Protein AF-A0A956DNM3-F1 (afdb_monomer)

Solvent-accessible surface area (backbone atoms only — not comparable to full-atom values): 16049 Å² total; per-residue (Å²): 109,68,70,59,53,41,51,73,72,64,52,52,71,68,58,48,54,59,50,52,74,68,60,71,80,64,44,66,64,37,72,59,55,52,51,54,47,54,57,48,31,72,77,39,76,85,53,71,91,85,76,86,76,60,64,38,66,67,56,48,37,60,78,59,41,54,53,67,69,59,52,28,61,77,68,70,29,76,94,44,44,66,60,53,50,50,52,45,46,51,50,31,51,46,54,70,71,68,54,53,80,92,72,61,43,74,67,52,49,51,51,39,46,49,36,45,28,57,55,65,64,46,69,68,63,60,59,53,54,48,47,44,72,75,34,88,80,65,68,82,65,90,83,57,77,72,72,77,73,71,74,64,34,57,59,69,46,56,69,47,34,52,43,49,53,52,36,56,53,50,32,40,52,51,24,54,52,68,68,35,28,64,61,33,29,72,64,40,54,61,57,96,91,51,81,67,63,43,35,67,51,49,51,59,56,45,44,64,54,59,73,80,36,93,50,53,53,78,51,78,72,58,69,35,69,91,40,44,51,76,47,78,56,98,62,29,37,44,36,37,38,50,43,38,36,90,84,68,74,52,64,32,33,37,34,32,40,31,52,42,68,57,15,31,75,68,57,46,81,57,37,32,73,76,46,67,46,112

Foldseek 3Di:
DQLVVCVVVVHDPVVSVVVVVVDDADQPCVVVVLVVVVVVCVVPVVPDNPPDDGHCLLVCCVLLLDALVCVCVVVVVPVCSLVSLVVLVVVLCCLVPVQDPVRDDLLSVLSNLSSVLNNVLDPCVVNVVVVCVVDVPDDDDPPPPPPPPPVPFPCVPVSSQVSLVLSLQLSLLVCLQVLVLQVNQVSADDDPPGDGSHSVNSCVQCVVVVVVAVTFDNDSVLSDPVQWDWDDDPQKIWIKGFTAGPVGPSPWIWIWIWRRVVCRVVSHTHTHTDDTHD

Mean predicted aligned error: 10.32 Å

Sequence (278 aa):
EAIAEMKADGMEYEERMAALEKLTYPRPNAALIEGMFDELCAQQPWLGRDFVRPKGVARELYERSLDLRSFVIDYKLEQSEGTVLRYFTDVYKALQQSVPSWAVTDEVEDMIDFFSATVRGIDASLIEEWERLRDPDYQPRPDEPEPEAVSRGITADHRAFTVMLRNAAFRLVRALARGQFEEAATLVATPPDQEAWTAERFEQSLAPFFEDHRAIRIDPHARSTEFCVIEQEDGRYRLRQRLLDPDEHDDWYLEIWIDGAQADEDGSPTLVLHHLGD

Nearest PDB structures (foldseek):
  3dxo-assembly1_A  TM=3.521E-01  e=9.396E-02  Agrobacterium fabrum str. C58
  3bga-assembly1_B  TM=5.625E-01  e=8.105E+00  Bacteroides thetaiotaomicron VPI-5482

Secondary structure (DSSP, 8-state):
-HHHHHHHTT--HHHHHHHHHH-----TTHHHHHHHHHHHHHH-TTS-TT------HHHHHHHHT--HHHHHHHHT-GGGHHHHHHHHHHHHHHHHHHS-GGG--HHHHHHHHHHHHHHHTS-THHHHHHHHHH-TT----TTS---------GGGSHHHHHHHHHHHHHHHHHHHHTT-HHHHHHTS---TTS----HHHHHHHHHHHHHH-S----SGGGGSGGGEEEEEETTEEEEEEEPP-TTS----EEEEEEEHHHHHHHTSPPPEEEEEE-

Structure (mmCIF, N/CA/C/O backbone):
data_AF-A0A956DNM3-F1
#
_entry.id   AF-A0A956DNM3-F1
#
loop_
_atom_site.group_PDB
_atom_site.id
_atom_site.type_symbol
_atom_site.label_atom_id
_atom_site.label_alt_id
_atom_site.label_comp_id
_atom_site.label_asym_id
_atom_site.label_entity_id
_atom_site.label_seq_id
_atom_site.pdbx_PDB_ins_code
_atom_site.Cartn_x
_atom_site.Cartn_y
_atom_site.Cartn_z
_atom_site.occupancy
_atom_site.B_iso_or_equiv
_atom_site.auth_seq_id
_atom_site.auth_comp_id
_atom_site.auth_asym_id
_atom_site.auth_atom_id
_atom_site.pdbx_PDB_model_num
ATOM 1 N N . GLU A 1 1 ? 15.112 -14.727 3.900 1.00 69.62 1 GLU A N 1
ATOM 2 C CA . GLU A 1 1 ? 14.210 -15.900 3.879 1.00 69.62 1 GLU A CA 1
ATOM 3 C C . GLU A 1 1 ? 14.883 -17.138 3.293 1.00 69.62 1 GLU A C 1
ATOM 5 O O . GLU A 1 1 ? 15.092 -18.072 4.054 1.00 69.62 1 GLU A O 1
ATOM 10 N N . ALA A 1 2 ? 15.368 -17.111 2.044 1.00 76.69 2 ALA A N 1
ATOM 11 C CA . ALA A 1 2 ? 16.002 -18.264 1.376 1.00 76.69 2 ALA A CA 1
ATOM 12 C C . ALA A 1 2 ? 17.056 -19.030 2.212 1.00 76.69 2 ALA A C 1
ATOM 14 O O . ALA A 1 2 ? 17.039 -20.250 2.259 1.00 76.69 2 ALA A O 1
ATOM 15 N N . ILE A 1 3 ? 17.946 -18.348 2.947 1.00 78.00 3 ILE A N 1
ATOM 16 C CA . ILE A 1 3 ? 18.945 -19.026 3.804 1.00 78.00 3 ILE A CA 1
ATOM 17 C C . ILE A 1 3 ? 18.297 -19.832 4.939 1.00 78.00 3 ILE A C 1
ATOM 19 O O . ILE A 1 3 ? 18.833 -20.866 5.333 1.00 78.00 3 ILE A O 1
ATOM 23 N N . ALA A 1 4 ? 17.203 -19.333 5.516 1.00 80.00 4 ALA A N 1
ATOM 24 C CA . ALA A 1 4 ? 16.512 -19.990 6.621 1.00 80.00 4 ALA A CA 1
ATOM 25 C C . ALA A 1 4 ? 15.751 -21.227 6.130 1.00 80.00 4 ALA A C 1
ATOM 27 O O . ALA A 1 4 ? 15.840 -22.272 6.766 1.00 80.00 4 ALA A O 1
ATOM 28 N N . GLU A 1 5 ? 15.106 -21.124 4.969 1.00 81.50 5 GLU A N 1
ATOM 29 C CA . GLU A 1 5 ? 14.447 -22.239 4.282 1.00 81.50 5 GLU A CA 1
ATOM 30 C C . GLU A 1 5 ? 15.464 -23.314 3.883 1.00 81.50 5 GLU A C 1
ATOM 32 O O . GLU A 1 5 ? 15.356 -24.456 4.312 1.00 81.50 5 GLU A O 1
ATOM 37 N N . MET A 1 6 ? 16.570 -22.927 3.236 1.00 85.81 6 MET A N 1
ATOM 38 C CA . MET A 1 6 ? 17.618 -23.880 2.864 1.00 85.81 6 MET A CA 1
ATOM 39 C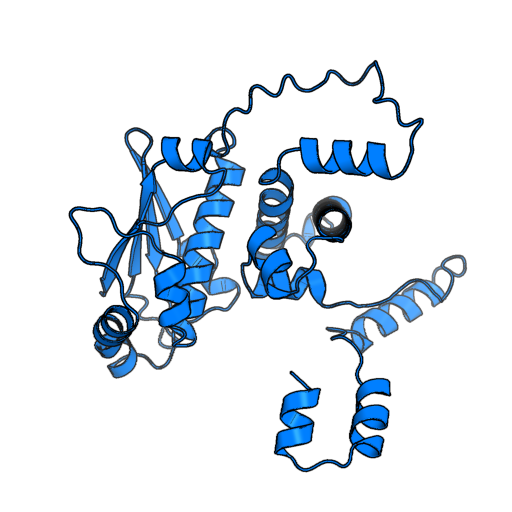 C . MET A 1 6 ? 18.277 -24.563 4.076 1.00 85.81 6 MET A C 1
ATOM 41 O O . MET A 1 6 ? 18.771 -25.684 3.974 1.00 85.81 6 MET A O 1
ATOM 45 N N . LYS A 1 7 ? 18.323 -23.893 5.236 1.00 81.06 7 LYS A N 1
ATOM 46 C CA . LYS A 1 7 ? 18.766 -24.511 6.497 1.00 81.06 7 LYS A CA 1
ATOM 47 C C . LYS A 1 7 ? 17.731 -25.494 7.045 1.00 81.06 7 LYS A C 1
ATOM 49 O O . LYS A 1 7 ? 18.134 -26.521 7.581 1.00 81.06 7 LYS A O 1
ATOM 54 N N . ALA A 1 8 ? 16.441 -25.177 6.942 1.00 86.31 8 ALA A N 1
ATOM 55 C CA . ALA A 1 8 ? 15.358 -26.072 7.342 1.00 86.31 8 ALA A CA 1
ATOM 56 C C . ALA A 1 8 ? 15.320 -27.336 6.466 1.00 86.31 8 ALA A C 1
ATOM 58 O O . ALA A 1 8 ? 15.107 -28.428 6.986 1.00 86.31 8 ALA A O 1
ATOM 59 N N . ASP A 1 9 ? 15.659 -27.195 5.183 1.00 85.94 9 ASP A N 1
ATOM 60 C CA . ASP A 1 9 ? 15.801 -28.294 4.221 1.00 85.94 9 ASP A CA 1
ATOM 61 C C . ASP A 1 9 ? 17.079 -29.131 4.420 1.00 85.94 9 ASP A C 1
ATOM 63 O O . ASP A 1 9 ? 17.313 -30.104 3.703 1.00 85.94 9 ASP A O 1
ATOM 67 N N . GLY A 1 10 ? 17.929 -28.767 5.387 1.00 86.69 10 GLY A N 1
ATOM 68 C CA . GLY A 1 10 ? 19.157 -29.494 5.700 1.00 86.69 10 GLY A CA 1
ATOM 69 C C . GLY A 1 10 ? 20.273 -29.338 4.664 1.00 86.69 10 GLY A C 1
ATOM 70 O O . GLY A 1 10 ? 21.184 -30.162 4.653 1.00 86.69 10 GLY A O 1
ATOM 71 N N . MET A 1 11 ? 20.238 -28.305 3.809 1.00 88.62 11 MET A N 1
ATOM 72 C CA . MET A 1 11 ? 21.297 -28.083 2.819 1.00 88.62 11 MET A CA 1
ATOM 73 C C . MET A 1 11 ? 22.634 -27.747 3.482 1.00 88.62 11 MET A C 1
ATOM 75 O O . MET A 1 11 ? 22.736 -26.890 4.378 1.00 88.62 11 MET A O 1
ATOM 79 N N . GLU A 1 12 ? 23.692 -28.356 2.956 1.00 90.75 12 GLU A N 1
ATOM 80 C CA . GLU A 1 12 ? 25.057 -28.078 3.378 1.00 90.75 12 GLU A CA 1
ATOM 81 C C . GLU A 1 12 ? 25.453 -26.627 3.077 1.00 90.75 12 GLU A C 1
ATOM 83 O O . GLU A 1 12 ? 24.900 -25.960 2.201 1.00 90.75 12 GLU A O 1
ATOM 88 N N . TYR A 1 13 ? 26.408 -26.087 3.840 1.00 84.81 13 TYR A N 1
ATOM 89 C CA . TYR A 1 13 ? 26.792 -24.674 3.724 1.00 84.81 13 TYR A CA 1
ATOM 90 C C . TYR A 1 13 ? 27.225 -24.283 2.302 1.00 84.81 13 TYR A C 1
ATOM 92 O O . TYR A 1 13 ? 26.794 -23.248 1.798 1.00 84.81 13 TYR A O 1
ATOM 100 N N . GLU A 1 14 ? 28.043 -25.111 1.651 1.00 85.75 14 GLU A N 1
ATOM 101 C CA . GLU A 1 14 ? 28.532 -24.842 0.293 1.00 85.75 14 GLU A CA 1
ATOM 102 C C . GLU A 1 14 ? 27.400 -24.864 -0.741 1.00 85.75 14 GLU A C 1
ATOM 104 O O . GLU A 1 14 ? 27.335 -23.990 -1.606 1.00 85.75 14 GLU A O 1
ATOM 109 N N . GLU A 1 15 ? 26.456 -25.798 -0.608 1.00 86.81 15 GLU A N 1
ATOM 110 C CA . GLU A 1 15 ? 25.277 -25.885 -1.474 1.00 86.81 15 GLU A CA 1
ATOM 111 C C . GLU A 1 15 ? 24.368 -24.664 -1.304 1.00 86.81 15 GLU A C 1
ATOM 113 O O . GLU A 1 15 ? 23.897 -24.105 -2.295 1.00 86.81 15 GLU A O 1
ATOM 118 N N . ARG A 1 16 ? 24.199 -24.177 -0.066 1.00 89.00 16 ARG A N 1
ATOM 119 C CA . ARG A 1 16 ? 23.473 -22.930 0.216 1.00 89.00 16 ARG A CA 1
ATOM 120 C C . ARG A 1 16 ? 24.127 -21.729 -0.449 1.00 89.00 16 ARG A C 1
ATOM 122 O O . ARG A 1 16 ? 23.430 -20.935 -1.070 1.00 89.00 16 ARG A O 1
ATOM 129 N N . MET A 1 17 ? 25.450 -21.596 -0.358 1.00 85.44 17 MET A N 1
ATOM 130 C CA . MET A 1 17 ? 26.163 -20.492 -1.008 1.00 85.44 17 MET A CA 1
ATOM 131 C C . MET A 1 17 ? 26.036 -20.556 -2.536 1.00 85.44 17 MET A C 1
ATOM 133 O O . MET A 1 17 ? 25.728 -19.544 -3.161 1.00 85.44 17 MET A O 1
ATOM 137 N N . ALA A 1 18 ? 26.165 -21.745 -3.130 1.00 86.00 18 ALA A N 1
ATOM 138 C CA . ALA A 1 18 ? 25.987 -21.939 -4.569 1.00 86.00 18 ALA A CA 1
ATOM 139 C C . ALA A 1 18 ? 24.539 -21.690 -5.038 1.00 86.00 18 ALA A C 1
ATOM 141 O O . ALA A 1 18 ? 24.312 -21.213 -6.151 1.00 86.00 18 ALA A O 1
ATOM 142 N N . ALA A 1 19 ? 23.541 -22.012 -4.210 1.00 84.12 19 ALA A N 1
ATOM 143 C CA . ALA A 1 19 ? 22.140 -21.716 -4.490 1.00 84.12 19 ALA A CA 1
ATOM 144 C C . ALA A 1 19 ? 21.841 -20.213 -4.374 1.00 84.12 19 ALA A C 1
ATOM 146 O O . ALA A 1 19 ? 21.123 -19.668 -5.211 1.00 84.12 19 ALA A O 1
ATOM 147 N N . LEU A 1 20 ? 22.435 -19.528 -3.393 1.00 82.81 20 LEU A N 1
ATOM 148 C CA . LEU A 1 20 ? 22.320 -18.076 -3.235 1.00 82.81 20 LEU A CA 1
ATOM 149 C C . LEU A 1 20 ? 22.923 -17.309 -4.410 1.00 82.81 20 LEU A C 1
ATOM 151 O O . LEU A 1 20 ? 22.336 -16.323 -4.836 1.00 82.81 20 LEU A O 1
ATOM 155 N N . GLU A 1 21 ? 24.044 -17.763 -4.973 1.00 82.19 21 GLU A N 1
ATOM 156 C CA . GLU A 1 21 ? 24.625 -17.137 -6.171 1.00 82.19 21 GLU A CA 1
ATOM 157 C C . GLU A 1 21 ? 23.692 -17.200 -7.388 1.00 82.19 21 GLU A C 1
ATOM 159 O O . GLU A 1 21 ? 23.728 -16.326 -8.254 1.00 82.19 21 GLU A O 1
ATOM 164 N N . LYS A 1 22 ? 22.835 -18.224 -7.456 1.00 83.31 22 LYS A N 1
ATOM 165 C CA . LYS A 1 22 ? 21.830 -18.381 -8.517 1.00 83.31 22 LYS A CA 1
ATOM 166 C C . LYS A 1 22 ? 20.531 -17.640 -8.213 1.00 83.31 22 LYS A C 1
ATOM 168 O O . LYS A 1 22 ? 19.713 -17.467 -9.119 1.00 83.31 22 LYS A O 1
ATOM 173 N N . LEU A 1 23 ? 20.322 -17.230 -6.964 1.00 83.75 23 LEU A N 1
ATOM 174 C CA . LEU A 1 23 ? 19.126 -16.515 -6.556 1.00 83.75 23 LEU A CA 1
ATOM 175 C C . LEU A 1 23 ? 19.164 -15.111 -7.161 1.00 83.75 23 LEU A C 1
ATOM 177 O O . LEU A 1 23 ? 19.998 -14.276 -6.822 1.00 83.75 23 LEU A O 1
ATOM 181 N N . THR A 1 24 ? 18.242 -14.855 -8.080 1.00 83.00 24 THR A N 1
ATOM 182 C CA . THR A 1 24 ? 18.050 -13.538 -8.684 1.00 83.00 24 THR A CA 1
ATOM 183 C C . THR A 1 24 ? 16.754 -12.914 -8.180 1.00 83.00 24 THR A C 1
ATOM 185 O O . THR A 1 24 ? 15.893 -13.594 -7.622 1.00 83.00 24 THR A O 1
ATOM 188 N N . TYR A 1 25 ? 16.615 -11.605 -8.359 1.00 85.19 25 TYR A N 1
ATOM 189 C CA . TYR A 1 25 ? 15.404 -10.887 -7.978 1.00 85.19 25 TYR A CA 1
ATOM 190 C C . TYR A 1 25 ? 14.234 -11.233 -8.922 1.00 85.19 25 TYR A C 1
ATOM 192 O O . TYR A 1 25 ? 14.461 -11.633 -10.069 1.00 85.19 25 TYR A O 1
ATOM 200 N N . PRO A 1 26 ? 12.971 -11.049 -8.491 1.00 86.50 26 PRO A N 1
ATOM 201 C CA . PRO A 1 26 ? 11.815 -11.251 -9.358 1.00 86.50 26 PRO A CA 1
ATOM 202 C C . PRO A 1 26 ? 11.853 -10.341 -10.594 1.00 86.50 26 PRO A C 1
ATOM 204 O O . PRO A 1 26 ? 11.941 -9.112 -10.486 1.00 86.50 26 PRO A O 1
ATOM 207 N N . ARG A 1 27 ? 11.737 -10.952 -11.779 1.00 90.25 27 ARG A N 1
ATOM 208 C CA . ARG A 1 27 ? 11.677 -10.271 -13.084 1.00 90.25 27 ARG A CA 1
ATOM 209 C C . ARG A 1 27 ? 10.309 -10.516 -13.736 1.00 90.25 27 ARG A C 1
ATOM 211 O O . ARG A 1 27 ? 10.200 -11.350 -14.638 1.00 90.25 27 ARG A O 1
ATOM 218 N N . PRO A 1 28 ? 9.238 -9.869 -13.240 1.00 89.31 28 PRO A N 1
ATOM 219 C CA . PRO A 1 28 ? 7.892 -10.092 -13.756 1.00 89.31 28 PRO A CA 1
ATOM 220 C C . PRO A 1 28 ? 7.828 -9.771 -15.251 1.00 89.31 28 PRO A C 1
ATOM 222 O O . PRO A 1 28 ? 8.392 -8.774 -15.697 1.00 89.31 28 PRO A O 1
ATOM 225 N N . ASN A 1 29 ? 7.143 -10.628 -16.012 1.00 90.69 29 ASN A N 1
ATOM 226 C CA . ASN A 1 29 ? 6.970 -10.509 -17.463 1.00 90.69 29 ASN A CA 1
ATOM 227 C C . ASN A 1 29 ? 8.283 -10.400 -18.266 1.00 90.69 29 ASN A C 1
ATOM 229 O O . ASN A 1 29 ? 8.255 -9.895 -19.384 1.00 90.69 29 ASN A O 1
ATOM 233 N N . ALA A 1 30 ? 9.418 -10.889 -17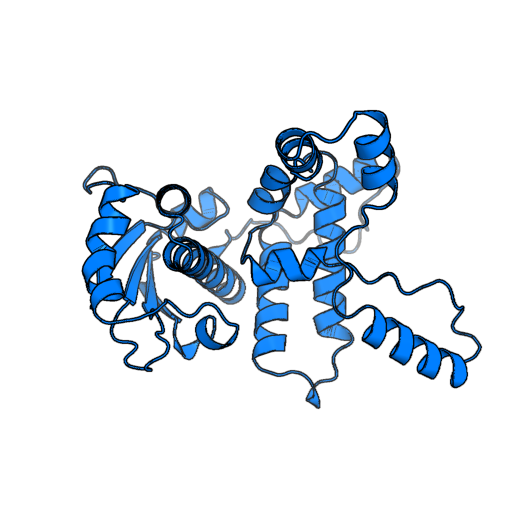.743 1.00 91.50 30 ALA A N 1
ATOM 234 C CA . ALA A 1 30 ? 10.723 -10.739 -18.397 1.00 91.50 30 ALA A CA 1
ATOM 235 C C . ALA A 1 30 ? 10.732 -11.220 -19.850 1.00 91.50 30 ALA A C 1
ATOM 237 O O . ALA A 1 30 ? 11.092 -10.451 -20.728 1.00 91.50 30 ALA A O 1
ATOM 238 N N . ALA A 1 31 ? 10.250 -12.439 -20.114 1.00 91.19 31 ALA A N 1
ATOM 239 C CA . ALA A 1 31 ? 10.230 -12.999 -21.465 1.00 91.19 31 ALA A CA 1
ATOM 240 C C . ALA A 1 31 ? 9.402 -12.154 -22.451 1.00 91.19 31 ALA A C 1
ATOM 242 O O . ALA A 1 31 ? 9.796 -11.989 -23.601 1.00 91.19 31 ALA A O 1
ATOM 243 N N . LEU A 1 32 ? 8.275 -11.596 -21.994 1.00 93.38 32 LEU A N 1
ATOM 244 C CA . LEU A 1 32 ? 7.438 -10.714 -22.807 1.00 93.38 32 LEU A CA 1
ATOM 245 C C . LEU A 1 32 ? 8.151 -9.385 -23.080 1.00 93.38 32 LEU A C 1
ATOM 247 O O . LEU A 1 32 ? 8.237 -8.955 -24.223 1.00 93.38 32 LEU A O 1
ATOM 251 N N . ILE A 1 33 ? 8.671 -8.750 -22.029 1.00 91.19 33 ILE A N 1
ATOM 252 C CA . ILE A 1 33 ? 9.325 -7.442 -22.109 1.00 91.19 33 ILE A CA 1
ATOM 253 C C . ILE A 1 33 ? 10.592 -7.516 -22.973 1.00 91.19 33 ILE A C 1
ATOM 255 O O . ILE A 1 33 ? 10.792 -6.670 -23.841 1.00 91.19 33 ILE A O 1
ATOM 259 N N . GLU A 1 34 ? 11.435 -8.523 -22.742 1.00 91.06 34 GLU A N 1
ATO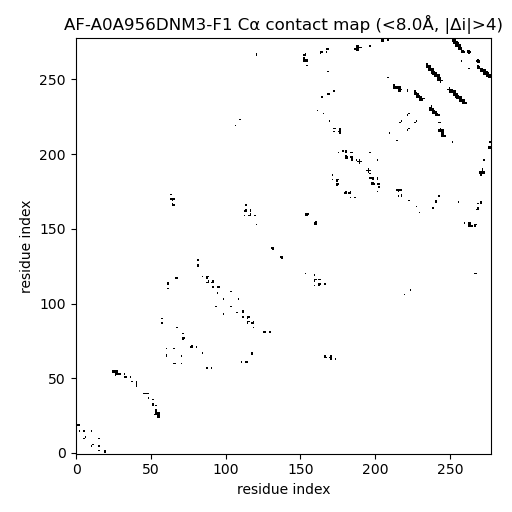M 260 C CA . GLU A 1 34 ? 12.665 -8.757 -23.501 1.00 91.06 34 GLU A CA 1
ATOM 261 C C . GLU A 1 34 ? 12.335 -9.056 -24.973 1.00 91.06 34 GLU A C 1
ATOM 263 O O . GLU A 1 34 ? 12.907 -8.424 -25.857 1.00 91.06 34 GLU A O 1
ATOM 268 N N . GLY A 1 35 ? 11.335 -9.906 -25.247 1.00 91.81 35 GLY A N 1
ATOM 269 C CA . GLY A 1 35 ? 10.889 -10.196 -26.614 1.00 91.81 35 GLY A CA 1
ATOM 270 C C . GLY A 1 35 ? 10.355 -8.967 -27.361 1.00 91.81 35 GLY A C 1
ATOM 271 O O . GLY A 1 35 ? 10.746 -8.716 -28.499 1.00 91.81 35 GLY A O 1
ATOM 272 N N . MET A 1 36 ? 9.518 -8.149 -26.714 1.00 91.00 36 MET A N 1
ATOM 273 C CA . MET A 1 36 ? 9.023 -6.897 -27.304 1.00 91.00 36 MET A CA 1
ATOM 274 C C . MET A 1 36 ? 10.153 -5.889 -27.554 1.00 91.00 36 MET A C 1
ATOM 276 O O . MET A 1 36 ? 10.136 -5.167 -28.552 1.00 91.00 36 MET A O 1
ATOM 280 N N . PHE A 1 37 ? 11.142 -5.826 -26.659 1.00 89.12 37 PHE A N 1
ATOM 281 C CA . PHE A 1 37 ? 12.296 -4.950 -26.834 1.00 89.12 37 PHE A CA 1
ATOM 282 C C . PHE A 1 37 ? 13.190 -5.405 -27.994 1.00 89.12 37 PHE A C 1
ATOM 284 O O . PHE A 1 37 ? 13.633 -4.567 -28.778 1.00 89.12 37 PHE A O 1
ATOM 291 N N . ASP A 1 38 ? 13.393 -6.713 -28.164 1.00 89.00 38 ASP A N 1
ATOM 292 C CA . ASP A 1 38 ? 14.135 -7.268 -29.300 1.00 89.00 38 ASP A CA 1
ATOM 293 C C . ASP A 1 38 ? 13.470 -6.917 -30.642 1.00 89.00 38 ASP A C 1
ATOM 295 O O . ASP A 1 38 ? 14.150 -6.499 -31.586 1.00 89.00 38 ASP A O 1
ATOM 299 N N . GLU A 1 39 ? 12.139 -7.016 -30.724 1.00 90.44 39 GLU A N 1
ATOM 300 C CA . GLU A 1 39 ? 11.370 -6.593 -31.901 1.00 90.44 39 GLU A CA 1
ATOM 301 C C . GLU A 1 39 ? 11.511 -5.089 -32.178 1.00 90.44 39 GLU A C 1
ATOM 303 O O . GLU A 1 39 ? 11.676 -4.677 -33.331 1.00 90.44 39 GLU A O 1
ATOM 308 N N . LEU A 1 40 ? 11.494 -4.261 -31.130 1.00 87.12 40 LEU A N 1
ATOM 309 C CA . LEU A 1 40 ? 11.694 -2.817 -31.245 1.00 87.12 40 LEU A CA 1
ATOM 310 C C . LEU A 1 40 ? 13.109 -2.481 -31.741 1.00 87.12 40 LEU A C 1
ATOM 312 O O . LEU A 1 40 ? 13.265 -1.684 -32.668 1.00 87.12 40 LEU A O 1
ATOM 316 N N . CYS A 1 41 ? 14.142 -3.115 -31.180 1.00 88.44 41 CYS A N 1
ATOM 317 C CA . CYS A 1 41 ? 15.533 -2.958 -31.611 1.00 88.44 41 CYS A CA 1
ATOM 318 C C . CYS A 1 41 ? 15.745 -3.401 -33.066 1.00 88.44 41 CYS A C 1
ATOM 320 O O . CYS A 1 41 ? 16.546 -2.793 -33.779 1.00 88.44 41 CYS A O 1
ATOM 322 N N . ALA A 1 42 ? 15.021 -4.423 -33.537 1.00 88.56 42 ALA A N 1
ATOM 323 C CA . ALA A 1 42 ? 15.062 -4.836 -34.939 1.00 88.56 42 ALA A CA 1
ATOM 324 C C . ALA A 1 42 ? 14.536 -3.742 -35.886 1.00 88.56 42 ALA A C 1
ATOM 326 O O . ALA A 1 42 ? 15.047 -3.587 -36.996 1.00 88.56 42 ALA A O 1
ATOM 327 N N . GLN A 1 43 ? 13.545 -2.962 -35.445 1.00 89.81 43 GLN A N 1
ATOM 328 C CA . GLN A 1 43 ? 12.966 -1.857 -36.215 1.00 89.81 43 GLN A CA 1
ATOM 329 C C . GLN A 1 43 ? 13.734 -0.540 -36.054 1.00 89.81 43 GLN A C 1
ATOM 331 O O . GLN A 1 43 ? 13.669 0.315 -36.938 1.00 89.81 43 GLN A O 1
ATOM 336 N N . GLN A 1 44 ? 14.436 -0.350 -34.936 1.00 87.62 44 GLN A N 1
ATOM 337 C CA . GLN A 1 44 ? 15.116 0.896 -34.572 1.00 87.62 44 GLN A CA 1
ATOM 338 C C . GLN A 1 44 ? 16.568 0.597 -34.136 1.00 87.62 44 GLN A C 1
ATOM 340 O O . GLN A 1 44 ? 16.872 0.581 -32.942 1.00 87.62 44 GLN A O 1
ATOM 345 N N . PRO A 1 45 ? 17.503 0.384 -35.084 1.00 80.38 45 PRO A N 1
ATOM 346 C CA . PRO A 1 45 ? 18.847 -0.135 -34.790 1.00 80.38 45 PRO A CA 1
ATOM 347 C C . PRO A 1 45 ? 19.746 0.760 -33.921 1.00 80.38 45 PRO A C 1
ATOM 349 O O . PRO A 1 45 ? 20.813 0.325 -33.494 1.00 80.38 45 PRO A O 1
ATOM 352 N N . TRP A 1 46 ? 19.359 2.017 -33.686 1.00 82.31 46 TRP A N 1
ATOM 353 C CA . TRP A 1 46 ? 20.080 2.934 -32.798 1.00 82.31 46 TRP A CA 1
ATOM 354 C C . TRP A 1 46 ? 19.738 2.738 -31.314 1.00 82.31 46 TRP A C 1
ATOM 356 O O . TRP A 1 46 ? 20.436 3.281 -30.458 1.00 82.31 46 TRP A O 1
ATOM 366 N N . LEU A 1 47 ? 18.692 1.969 -30.992 1.00 75.69 47 LEU A N 1
ATOM 367 C CA . LEU A 1 47 ? 18.434 1.498 -29.633 1.00 75.69 47 LEU A CA 1
ATOM 368 C C . LEU A 1 47 ? 19.433 0.373 -29.332 1.00 75.69 47 LEU A C 1
ATOM 370 O O . LEU A 1 47 ? 19.333 -0.724 -29.879 1.00 75.69 47 LEU A O 1
ATOM 374 N N . GLY A 1 48 ? 20.442 0.656 -28.505 1.00 67.75 48 GLY A N 1
ATOM 375 C CA . GLY A 1 48 ? 21.408 -0.358 -28.067 1.00 67.75 48 GLY A CA 1
ATOM 376 C C . GLY A 1 48 ? 20.735 -1.523 -27.323 1.00 67.75 48 GLY A C 1
ATOM 377 O O . GLY A 1 48 ? 19.617 -1.397 -26.834 1.00 67.75 48 GLY A O 1
ATOM 378 N N . ARG A 1 49 ? 21.420 -2.669 -27.223 1.00 64.62 49 ARG A N 1
ATOM 379 C CA . ARG A 1 49 ? 20.835 -3.923 -26.703 1.00 64.62 49 ARG A CA 1
ATOM 380 C C . ARG A 1 49 ? 20.810 -4.061 -25.171 1.00 64.62 49 ARG A C 1
ATOM 382 O O . ARG A 1 49 ? 20.218 -5.005 -24.670 1.00 64.62 49 ARG A O 1
ATOM 389 N N . ASP A 1 50 ? 21.412 -3.139 -24.419 1.00 63.59 50 ASP A N 1
ATOM 390 C CA . ASP A 1 50 ? 21.741 -3.362 -22.995 1.00 63.59 50 ASP A CA 1
ATOM 391 C C . ASP A 1 50 ? 20.771 -2.736 -21.970 1.00 63.59 50 ASP A C 1
ATOM 393 O O . ASP A 1 50 ? 21.064 -2.711 -20.769 1.00 63.59 50 ASP A O 1
ATOM 397 N N . PHE A 1 51 ? 19.627 -2.195 -22.399 1.00 71.38 51 PHE A N 1
ATOM 398 C CA . PHE A 1 51 ? 18.891 -1.237 -21.561 1.00 71.38 51 PHE A CA 1
ATOM 399 C C . PHE A 1 51 ? 17.742 -1.806 -20.727 1.00 71.38 51 PHE A C 1
ATOM 401 O O . PHE A 1 51 ? 17.391 -1.197 -19.713 1.00 71.38 51 PHE A O 1
ATOM 408 N N . VAL A 1 52 ? 17.163 -2.957 -21.078 1.00 84.56 52 VAL A N 1
ATOM 409 C CA . VAL A 1 52 ? 15.972 -3.444 -20.368 1.00 84.56 52 VAL A CA 1
ATOM 410 C C . VAL A 1 52 ? 16.340 -4.424 -19.261 1.00 84.56 52 VAL A C 1
ATOM 412 O O . VAL A 1 52 ? 16.927 -5.476 -19.489 1.00 84.56 52 VAL A O 1
ATOM 415 N N . ARG A 1 53 ? 15.991 -4.055 -18.026 1.00 86.94 53 ARG A N 1
ATOM 416 C CA . ARG A 1 53 ? 16.197 -4.863 -16.816 1.00 86.94 53 ARG A CA 1
ATOM 417 C C . ARG A 1 53 ? 14.885 -4.914 -16.030 1.00 86.94 53 ARG A C 1
ATOM 419 O O . ARG A 1 53 ? 14.669 -4.052 -15.171 1.00 86.94 53 ARG A O 1
ATOM 426 N N . PRO A 1 54 ? 13.983 -5.860 -16.354 1.00 89.94 54 PRO A N 1
ATOM 427 C CA . PRO A 1 54 ? 12.682 -5.973 -15.702 1.00 89.94 54 PRO A CA 1
ATOM 428 C C . PRO A 1 54 ? 12.858 -6.203 -14.204 1.00 89.94 54 PRO A C 1
ATOM 430 O O . PRO A 1 54 ? 13.647 -7.054 -13.811 1.00 89.94 54 PRO A O 1
ATOM 433 N N . LYS A 1 55 ? 12.124 -5.467 -13.369 1.00 91.50 55 LYS A N 1
ATOM 434 C CA . LYS A 1 55 ? 12.215 -5.548 -11.904 1.00 91.50 55 LYS A CA 1
ATOM 435 C C . LYS A 1 55 ? 10.841 -5.419 -11.261 1.00 91.50 55 LYS A C 1
ATOM 437 O O . LYS A 1 55 ? 10.007 -4.648 -11.723 1.00 91.50 55 LYS A O 1
ATOM 442 N N . GLY A 1 56 ? 10.627 -6.164 -1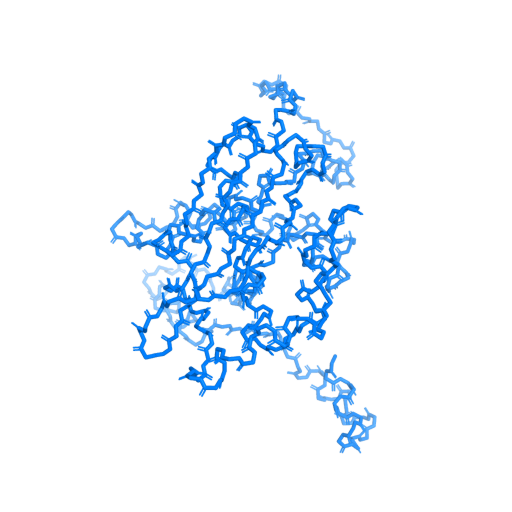0.178 1.00 91.12 56 GLY A N 1
ATOM 443 C CA . GLY A 1 56 ? 9.348 -6.222 -9.466 1.00 91.12 56 GLY A CA 1
ATOM 444 C C . GLY A 1 56 ? 9.098 -5.133 -8.421 1.00 91.12 56 GLY A C 1
ATOM 445 O O . GLY A 1 56 ? 8.024 -5.128 -7.847 1.00 91.12 56 GLY A O 1
ATOM 446 N N . VAL A 1 57 ? 10.029 -4.205 -8.178 1.00 93.00 57 VAL A N 1
ATOM 447 C CA . VAL A 1 57 ? 9.978 -3.285 -7.016 1.00 93.00 57 VAL A CA 1
ATOM 448 C C . VAL A 1 57 ? 8.696 -2.438 -6.965 1.00 93.00 57 VAL A C 1
ATOM 450 O O . VAL A 1 57 ? 8.015 -2.398 -5.950 1.00 93.00 57 VAL A O 1
ATOM 453 N N . ALA A 1 58 ? 8.341 -1.776 -8.070 1.00 92.62 58 ALA A N 1
ATOM 454 C CA . ALA A 1 58 ? 7.142 -0.932 -8.131 1.00 92.62 58 ALA A CA 1
ATOM 455 C C . ALA A 1 58 ? 5.856 -1.767 -8.108 1.00 92.62 58 ALA A C 1
ATOM 457 O O . ALA A 1 58 ? 4.893 -1.416 -7.434 1.00 92.62 58 ALA A O 1
ATOM 458 N N . ARG A 1 59 ? 5.875 -2.907 -8.810 1.00 91.56 59 ARG A N 1
ATOM 459 C CA . ARG A 1 59 ? 4.780 -3.875 -8.795 1.00 91.56 59 ARG A CA 1
ATOM 460 C C . ARG A 1 59 ? 4.497 -4.339 -7.374 1.00 91.56 59 ARG A C 1
ATOM 462 O O . ARG A 1 59 ? 3.347 -4.350 -6.978 1.00 91.56 59 ARG A O 1
ATOM 469 N N . GLU A 1 60 ? 5.532 -4.681 -6.618 1.00 91.31 60 GLU A N 1
ATOM 470 C CA . GLU A 1 60 ? 5.384 -5.126 -5.243 1.00 91.31 60 GLU A CA 1
ATOM 471 C C . GLU A 1 60 ? 4.810 -4.028 -4.346 1.00 91.31 60 GLU A C 1
ATOM 473 O O . GLU A 1 60 ? 3.868 -4.306 -3.612 1.00 91.31 60 GLU A O 1
ATOM 478 N N . LEU A 1 61 ? 5.310 -2.789 -4.439 1.00 90.56 61 LEU A N 1
ATOM 479 C CA . LEU A 1 61 ? 4.756 -1.666 -3.677 1.00 90.56 61 LEU A CA 1
ATOM 480 C C . LEU A 1 61 ? 3.248 -1.496 -3.948 1.00 90.56 61 LEU A C 1
ATOM 482 O O . LEU A 1 61 ? 2.459 -1.420 -3.005 1.00 90.56 61 LEU A O 1
ATOM 486 N N . TYR A 1 62 ? 2.854 -1.496 -5.227 1.00 89.44 62 TYR A N 1
ATOM 487 C CA . TYR A 1 62 ? 1.464 -1.337 -5.664 1.00 89.44 62 TYR A CA 1
ATOM 488 C C . TYR A 1 62 ? 0.590 -2.527 -5.264 1.00 89.44 62 TYR A C 1
ATOM 490 O O . TYR A 1 62 ? -0.415 -2.364 -4.571 1.00 89.44 62 TYR A O 1
ATOM 498 N N . GLU A 1 63 ? 1.004 -3.742 -5.635 1.00 86.44 63 GLU A N 1
ATOM 499 C CA . GLU A 1 63 ? 0.270 -4.964 -5.326 1.00 86.44 63 GLU A CA 1
ATOM 500 C C . GLU A 1 63 ? 0.138 -5.140 -3.828 1.00 86.44 63 GLU A C 1
ATOM 502 O O . GLU A 1 63 ? -0.913 -5.607 -3.412 1.00 86.44 63 GLU A O 1
ATOM 507 N N . ARG A 1 64 ? 1.153 -4.774 -3.026 1.00 84.75 64 ARG A N 1
ATOM 508 C CA . ARG A 1 64 ? 1.098 -4.841 -1.562 1.00 84.75 64 ARG A CA 1
ATOM 509 C C . ARG A 1 64 ? 0.364 -3.667 -0.907 1.00 84.75 64 ARG A C 1
ATOM 511 O O . ARG A 1 64 ? 0.009 -3.781 0.264 1.00 84.75 64 ARG A O 1
ATOM 518 N N . SER A 1 65 ? 0.075 -2.606 -1.661 1.00 83.12 65 SER A N 1
ATOM 519 C CA . SER A 1 65 ? -0.525 -1.359 -1.168 1.00 83.12 65 SER A CA 1
ATOM 520 C C . SER A 1 65 ? 0.265 -0.756 0.002 1.00 83.12 65 SER A C 1
ATOM 522 O O . SER A 1 65 ? -0.312 -0.293 0.982 1.00 83.12 65 SER A O 1
ATOM 524 N N . LEU A 1 66 ? 1.597 -0.805 -0.090 1.00 83.56 66 LEU A N 1
ATOM 525 C CA . LEU A 1 66 ? 2.497 -0.263 0.928 1.00 83.56 66 LEU A CA 1
ATOM 526 C C . LEU A 1 66 ? 2.743 1.232 0.706 1.00 83.56 66 LEU A C 1
ATOM 528 O O . LEU A 1 66 ? 2.876 1.685 -0.431 1.00 83.56 66 LEU A O 1
ATOM 532 N N . ASP A 1 67 ? 2.876 1.983 1.797 1.00 80.44 67 ASP A N 1
ATOM 533 C CA . ASP A 1 67 ? 3.506 3.305 1.776 1.00 80.44 67 ASP A CA 1
ATOM 534 C C . ASP A 1 67 ? 5.045 3.189 1.729 1.00 80.44 67 ASP A C 1
ATOM 536 O O . ASP A 1 67 ? 5.616 2.121 1.987 1.00 80.44 67 ASP A O 1
ATOM 540 N N . LEU A 1 68 ? 5.734 4.289 1.384 1.00 83.94 68 LEU A N 1
ATOM 541 C CA . LEU A 1 68 ? 7.199 4.284 1.274 1.00 83.94 68 LEU A CA 1
ATOM 542 C C . LEU A 1 68 ? 7.865 3.909 2.601 1.00 83.94 68 LEU A C 1
ATOM 544 O O . LEU A 1 68 ? 8.803 3.117 2.593 1.00 83.94 68 LEU A O 1
ATOM 548 N N . ARG A 1 69 ? 7.398 4.462 3.725 1.00 82.12 69 ARG A N 1
ATOM 549 C CA . ARG A 1 69 ? 8.020 4.256 5.040 1.00 82.12 69 ARG A CA 1
ATOM 550 C C . ARG A 1 69 ? 8.004 2.777 5.420 1.00 82.12 69 ARG A C 1
ATOM 552 O O . ARG A 1 69 ? 9.039 2.225 5.781 1.00 82.12 69 ARG A O 1
ATOM 559 N N . SER A 1 70 ? 6.854 2.130 5.281 1.00 82.19 70 SER A N 1
ATOM 560 C CA . SER A 1 70 ? 6.676 0.699 5.522 1.00 82.19 70 SER A CA 1
ATOM 561 C C . SER A 1 70 ? 7.562 -0.121 4.595 1.00 82.19 70 SER A C 1
ATOM 563 O O . SER A 1 70 ? 8.241 -1.031 5.052 1.00 82.19 70 SER A O 1
ATOM 565 N N . PHE A 1 71 ? 7.640 0.243 3.311 1.00 88.81 71 PHE A N 1
ATOM 566 C CA . PHE A 1 71 ? 8.537 -0.421 2.368 1.00 88.81 71 PHE A CA 1
ATOM 567 C C . PHE A 1 71 ? 10.017 -0.273 2.768 1.00 88.81 71 PHE A C 1
ATOM 569 O O . PHE A 1 71 ? 10.784 -1.230 2.709 1.00 88.81 71 PHE A O 1
ATOM 576 N N . VAL A 1 72 ? 10.438 0.910 3.216 1.00 87.69 72 VAL A N 1
ATOM 577 C CA . VAL A 1 72 ? 11.810 1.155 3.681 1.00 87.69 72 VAL A CA 1
ATOM 578 C C . VAL A 1 72 ? 12.127 0.341 4.935 1.00 87.69 72 VAL A C 1
ATOM 580 O O . VAL A 1 72 ? 13.200 -0.256 4.996 1.00 87.69 72 VAL A O 1
ATOM 583 N N . ILE A 1 73 ? 11.201 0.271 5.894 1.00 85.81 73 ILE A N 1
ATOM 584 C CA . ILE A 1 73 ? 11.357 -0.499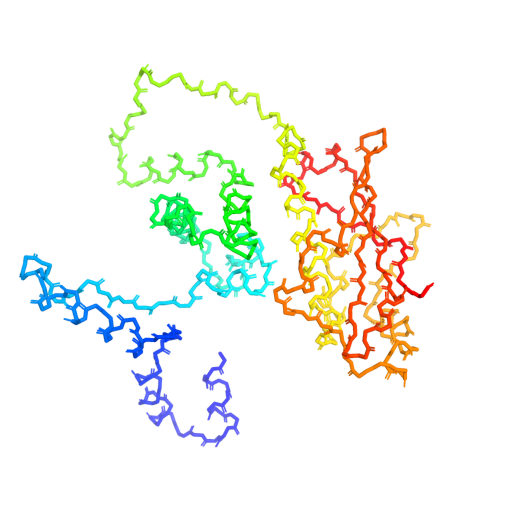 7.135 1.00 85.81 73 ILE A CA 1
ATOM 585 C C . ILE A 1 73 ? 11.402 -2.005 6.844 1.00 85.81 73 ILE A C 1
ATOM 587 O O . ILE A 1 73 ? 12.336 -2.680 7.282 1.00 85.81 73 ILE A O 1
ATOM 591 N N . ASP A 1 74 ? 10.446 -2.526 6.067 1.00 86.88 74 ASP A N 1
ATOM 592 C CA . ASP A 1 74 ? 10.342 -3.950 5.716 1.00 86.88 74 ASP A CA 1
ATOM 593 C C . ASP A 1 74 ? 11.644 -4.469 5.092 1.00 86.88 74 ASP A C 1
ATOM 595 O O . ASP A 1 74 ? 12.141 -5.544 5.441 1.00 86.88 74 ASP A O 1
ATOM 599 N N . TYR A 1 75 ? 12.227 -3.677 4.187 1.00 89.50 75 TYR A N 1
ATOM 600 C CA . TYR A 1 75 ? 13.440 -4.043 3.457 1.00 89.50 75 TYR A CA 1
ATOM 601 C C . TYR A 1 75 ? 14.733 -3.498 4.068 1.00 89.50 75 TYR A C 1
ATOM 603 O O . TYR A 1 75 ? 15.806 -3.782 3.530 1.00 89.50 75 TYR A O 1
ATOM 611 N N . LYS A 1 76 ? 14.660 -2.765 5.187 1.00 90.56 76 LYS A N 1
ATOM 612 C CA . LYS A 1 76 ? 15.815 -2.151 5.870 1.00 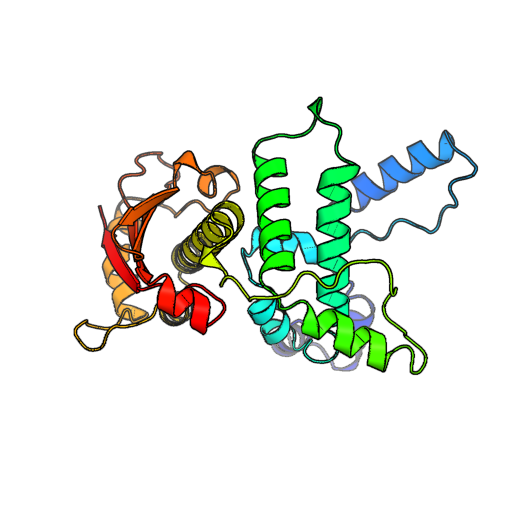90.56 76 LYS A CA 1
ATOM 613 C C . LYS A 1 76 ? 16.652 -1.292 4.917 1.00 90.56 76 LYS A C 1
ATOM 615 O O . LYS A 1 76 ? 17.855 -1.498 4.734 1.00 90.56 76 LYS A O 1
ATOM 620 N N . LEU A 1 77 ? 15.966 -0.387 4.220 1.00 89.25 77 LEU A N 1
ATOM 621 C CA . LEU A 1 77 ? 16.513 0.479 3.175 1.00 89.25 77 LEU A CA 1
ATOM 622 C C . LEU A 1 77 ? 16.699 1.923 3.650 1.00 89.25 77 LEU A C 1
ATOM 624 O O . LEU A 1 77 ? 16.704 2.829 2.822 1.00 89.25 77 LEU A O 1
ATOM 628 N N . GLU A 1 78 ? 16.869 2.169 4.948 1.00 83.56 78 GLU A N 1
ATOM 629 C CA . GLU A 1 78 ? 16.916 3.520 5.529 1.00 83.56 78 GLU A CA 1
ATOM 630 C C . GLU A 1 78 ? 18.031 4.369 4.895 1.00 83.56 78 GLU A C 1
ATOM 632 O O . GLU A 1 78 ? 17.860 5.550 4.611 1.00 83.56 78 GLU A O 1
ATOM 637 N N . GLN A 1 79 ? 19.169 3.750 4.566 1.00 82.38 79 GLN A N 1
ATOM 638 C CA . GLN A 1 79 ? 20.280 4.429 3.881 1.00 82.38 79 GLN A CA 1
ATOM 639 C C . GLN A 1 79 ? 20.051 4.644 2.374 1.00 82.38 79 GLN A C 1
ATOM 641 O O . GLN A 1 79 ? 20.839 5.320 1.720 1.00 82.38 79 GLN A O 1
ATOM 646 N N . SER A 1 80 ? 19.020 4.024 1.797 1.00 85.44 80 SER A N 1
ATOM 647 C CA . SER A 1 80 ? 18.695 4.052 0.364 1.00 85.44 80 SER A CA 1
ATOM 648 C C . SER A 1 80 ? 17.307 4.624 0.069 1.00 85.44 80 SER A C 1
ATOM 650 O O . SER A 1 80 ? 16.882 4.599 -1.088 1.00 85.44 80 SER A O 1
ATOM 652 N N . GLU A 1 81 ? 16.621 5.176 1.071 1.00 84.50 81 GLU A N 1
ATOM 653 C CA . GLU A 1 81 ? 15.263 5.716 0.962 1.00 84.50 81 GLU A CA 1
ATOM 654 C C . GLU A 1 81 ? 15.127 6.712 -0.199 1.00 84.50 81 GLU A C 1
ATOM 656 O O . GLU A 1 81 ? 14.267 6.538 -1.061 1.00 84.50 81 GLU A O 1
ATOM 661 N N . GLY A 1 82 ? 16.052 7.671 -0.328 1.00 81.62 82 GLY A N 1
ATOM 662 C CA . GLY A 1 82 ? 16.042 8.636 -1.435 1.00 81.62 82 GLY A CA 1
ATOM 663 C C . GLY A 1 82 ? 16.186 7.995 -2.826 1.00 81.62 82 GLY A C 1
ATOM 664 O O . GLY A 1 82 ? 15.592 8.457 -3.801 1.00 81.62 82 GLY A O 1
ATOM 665 N N . THR A 1 83 ? 16.921 6.881 -2.941 1.00 87.56 83 THR A N 1
ATOM 666 C CA . THR A 1 83 ? 17.031 6.135 -4.210 1.00 87.56 83 THR A CA 1
ATOM 667 C C . THR A 1 83 ? 15.728 5.419 -4.550 1.00 87.56 83 THR A C 1
ATOM 669 O O . THR A 1 83 ? 15.332 5.392 -5.718 1.00 87.56 83 THR A O 1
ATOM 672 N N . VAL A 1 84 ? 15.063 4.854 -3.541 1.00 89.44 84 VAL A N 1
ATOM 673 C CA . VAL A 1 84 ? 13.757 4.203 -3.685 1.00 89.44 84 VAL A CA 1
ATOM 674 C C . VAL A 1 84 ? 12.695 5.231 -4.078 1.00 89.44 84 VAL A C 1
ATOM 676 O O . VAL A 1 84 ? 11.975 5.016 -5.052 1.00 89.44 84 VAL A O 1
ATOM 679 N N . LEU A 1 85 ? 12.669 6.387 -3.412 1.00 85.88 85 LEU A N 1
ATOM 680 C CA . LEU A 1 85 ? 11.773 7.489 -3.748 1.00 85.88 85 LEU A CA 1
ATOM 681 C C . LEU A 1 85 ? 11.981 7.968 -5.184 1.00 85.88 85 LEU A C 1
ATOM 683 O O . LEU A 1 85 ? 11.025 8.034 -5.951 1.00 85.88 85 LEU A O 1
ATOM 687 N N . ARG A 1 86 ? 13.229 8.220 -5.601 1.00 86.38 86 ARG A N 1
ATOM 688 C CA . ARG A 1 86 ? 13.527 8.590 -6.993 1.00 86.38 86 ARG A CA 1
ATOM 689 C C . ARG A 1 86 ? 13.014 7.540 -7.974 1.00 86.38 86 ARG A C 1
ATOM 691 O O . ARG A 1 86 ? 12.438 7.894 -8.997 1.00 86.38 86 ARG A O 1
ATOM 698 N N . TYR A 1 87 ? 13.204 6.259 -7.665 1.00 91.19 87 TYR A N 1
ATOM 699 C CA . TYR A 1 87 ? 12.699 5.181 -8.506 1.00 91.19 87 TYR A CA 1
ATOM 700 C C . TYR A 1 87 ? 11.167 5.217 -8.637 1.00 91.19 87 TYR A C 1
ATOM 702 O O . TYR A 1 87 ? 10.664 5.078 -9.749 1.00 91.19 87 TYR A O 1
ATOM 710 N N . PHE A 1 88 ? 10.421 5.456 -7.554 1.00 91.44 88 PHE A N 1
ATOM 711 C CA . PHE A 1 88 ? 8.961 5.599 -7.622 1.00 91.44 88 PHE A CA 1
ATOM 712 C C . PHE A 1 88 ? 8.516 6.887 -8.327 1.00 91.44 88 PHE A C 1
ATOM 714 O O . PHE A 1 88 ? 7.551 6.854 -9.089 1.00 91.44 88 PHE A O 1
ATOM 721 N N . THR A 1 89 ? 9.264 7.983 -8.190 1.00 86.12 89 THR A N 1
ATOM 722 C CA . THR A 1 89 ? 9.065 9.208 -8.980 1.00 86.12 89 THR A CA 1
ATOM 723 C C . THR A 1 89 ? 9.258 8.956 -10.475 1.00 86.12 89 THR A C 1
ATOM 725 O O . THR A 1 89 ? 8.460 9.429 -11.287 1.00 86.12 89 THR A O 1
ATOM 728 N N . ASP A 1 90 ? 10.285 8.192 -10.856 1.00 89.94 90 ASP A N 1
ATOM 729 C CA . ASP A 1 90 ? 10.539 7.815 -12.250 1.00 89.94 90 ASP A CA 1
ATOM 730 C C . ASP A 1 90 ? 9.403 6.927 -12.793 1.00 89.94 90 ASP A C 1
ATOM 732 O O . ASP A 1 90 ? 8.966 7.117 -13.927 1.00 89.94 90 ASP A O 1
ATOM 736 N N . VAL A 1 91 ? 8.873 6.005 -11.977 1.00 92.69 91 VAL A N 1
ATOM 737 C CA . VAL A 1 91 ? 7.711 5.166 -12.328 1.00 92.69 91 VAL A CA 1
ATOM 738 C C . VAL A 1 91 ? 6.454 6.010 -12.538 1.00 92.69 91 VAL A C 1
ATOM 740 O O . VAL A 1 91 ? 5.802 5.862 -13.570 1.00 92.69 91 VAL A O 1
ATOM 743 N N . TYR A 1 92 ? 6.138 6.920 -11.613 1.00 89.81 92 TYR A N 1
ATOM 744 C CA . TYR A 1 92 ? 5.003 7.839 -11.740 1.00 89.81 92 TYR A CA 1
ATOM 745 C C . TYR A 1 92 ? 5.082 8.653 -13.040 1.00 89.81 92 TYR A C 1
ATOM 747 O O . TYR A 1 92 ? 4.136 8.667 -13.831 1.00 89.81 92 TYR A O 1
ATOM 755 N N . LYS A 1 93 ? 6.239 9.275 -13.309 1.00 87.00 93 LYS A N 1
ATOM 756 C CA . LYS A 1 93 ? 6.461 10.047 -14.540 1.00 87.00 93 LYS A CA 1
ATOM 757 C C . LYS A 1 93 ? 6.337 9.172 -15.784 1.00 87.00 93 LYS A C 1
ATOM 759 O O . LYS A 1 93 ? 5.709 9.591 -16.753 1.00 87.00 93 LYS A O 1
ATOM 764 N N . ALA A 1 94 ? 6.897 7.963 -15.762 1.00 91.19 94 ALA A N 1
ATOM 765 C CA . ALA A 1 94 ? 6.815 7.037 -16.885 1.00 91.19 94 ALA A CA 1
ATOM 766 C C . ALA A 1 94 ? 5.363 6.648 -17.197 1.00 91.19 94 ALA A C 1
ATOM 768 O O . ALA A 1 94 ? 4.974 6.716 -18.362 1.00 91.19 94 ALA A O 1
ATOM 769 N N . LEU A 1 95 ? 4.557 6.312 -16.183 1.00 90.50 95 LEU A N 1
ATOM 770 C CA . LEU A 1 95 ? 3.135 5.993 -16.354 1.00 90.50 95 LEU A CA 1
ATOM 771 C C . LEU A 1 95 ? 2.356 7.184 -16.927 1.00 90.50 95 LEU A C 1
ATOM 773 O O . LEU A 1 95 ? 1.629 7.029 -17.902 1.00 90.50 95 LEU A O 1
ATOM 777 N N . GLN A 1 96 ? 2.567 8.383 -16.381 1.00 87.75 96 GLN A N 1
ATOM 778 C CA . GLN A 1 96 ? 1.857 9.588 -16.813 1.00 87.75 96 GLN A CA 1
ATOM 779 C C . GLN A 1 96 ? 2.236 10.051 -18.231 1.00 87.75 96 GLN A C 1
ATOM 781 O O . GLN A 1 96 ? 1.400 10.605 -18.940 1.00 87.75 96 GLN A O 1
ATOM 786 N N . GLN A 1 97 ? 3.498 9.882 -18.637 1.00 88.69 97 GLN A N 1
ATOM 787 C CA . GLN A 1 97 ? 4.021 10.468 -19.879 1.00 88.69 97 GLN A CA 1
ATOM 788 C C . GLN A 1 97 ? 4.114 9.473 -21.037 1.00 88.69 97 GLN A C 1
ATOM 790 O O . GLN A 1 97 ? 4.085 9.887 -22.195 1.00 88.69 97 GLN A O 1
ATOM 795 N N . SER A 1 98 ? 4.273 8.180 -20.742 1.00 89.00 98 SER A N 1
ATOM 796 C CA . SER A 1 98 ? 4.574 7.167 -21.764 1.00 89.00 98 SER A CA 1
ATOM 797 C C . SER A 1 98 ? 3.356 6.351 -22.176 1.00 89.00 98 SER A C 1
ATOM 799 O O . SER A 1 98 ? 3.372 5.772 -23.261 1.00 89.00 98 SER A O 1
ATOM 801 N N . VAL A 1 99 ? 2.312 6.285 -21.340 1.00 89.94 99 VAL A N 1
ATOM 802 C CA . VAL A 1 99 ? 1.074 5.576 -21.679 1.00 89.94 99 VAL A CA 1
ATOM 803 C C . VAL A 1 99 ? 0.205 6.486 -22.557 1.00 89.94 99 VAL A C 1
ATOM 805 O O . VAL A 1 99 ? -0.176 7.573 -22.122 1.00 89.94 99 VAL A O 1
ATOM 808 N N . PRO A 1 100 ? -0.118 6.088 -23.800 1.00 91.50 100 PRO A N 1
ATOM 809 C CA . PRO A 1 100 ? -1.008 6.868 -24.653 1.00 91.50 100 PRO A CA 1
ATOM 810 C C . PRO A 1 100 ? -2.413 6.970 -24.054 1.00 91.50 100 PRO A C 1
ATOM 812 O O . PRO A 1 100 ? -2.901 6.002 -23.481 1.00 91.50 100 PRO A O 1
ATOM 815 N N . SER A 1 101 ? -3.113 8.086 -24.272 1.00 89.00 101 SER A N 1
ATOM 816 C CA . SER A 1 101 ? -4.442 8.331 -23.679 1.00 89.00 101 SER A CA 1
ATOM 817 C C . SER A 1 101 ? -5.490 7.255 -23.983 1.00 89.00 101 SER A C 1
ATOM 819 O O . SER A 1 101 ? -6.355 6.997 -23.161 1.00 89.00 101 SER A O 1
ATOM 821 N N . TRP A 1 102 ? -5.412 6.600 -25.142 1.00 91.69 102 TRP A N 1
ATOM 822 C CA . TRP A 1 102 ? -6.316 5.507 -25.522 1.00 91.69 102 TRP A CA 1
ATOM 823 C C . TRP A 1 102 ? -6.010 4.173 -24.821 1.00 91.69 102 TRP A C 1
ATOM 825 O O . TRP A 1 102 ? -6.810 3.248 -24.915 1.00 91.69 102 TRP A O 1
ATOM 835 N N . ALA A 1 103 ? -4.851 4.057 -24.170 1.00 92.00 103 ALA A N 1
ATOM 836 C CA . ALA A 1 103 ? -4.419 2.889 -23.404 1.00 92.00 103 ALA A CA 1
ATOM 837 C C . ALA A 1 103 ? -4.524 3.108 -21.886 1.00 92.00 103 ALA A C 1
ATOM 839 O O . ALA A 1 103 ? -4.190 2.206 -21.119 1.00 92.00 103 ALA A O 1
ATOM 840 N N . VAL A 1 104 ? -4.947 4.299 -21.451 1.00 88.38 104 VAL A N 1
ATOM 841 C CA . VAL A 1 104 ? -5.206 4.595 -20.042 1.00 88.38 104 VAL A CA 1
ATOM 842 C C . VAL A 1 104 ? -6.545 3.961 -19.675 1.00 88.38 104 VAL A C 1
ATOM 844 O O . VAL A 1 104 ? -7.598 4.446 -20.080 1.00 88.38 104 VAL A O 1
ATOM 847 N N . THR A 1 105 ? -6.482 2.831 -18.976 1.00 89.06 105 THR A N 1
ATOM 848 C CA . THR A 1 105 ? -7.640 2.174 -18.357 1.00 89.06 105 THR A CA 1
ATOM 849 C C . THR A 1 105 ? -7.793 2.634 -16.909 1.00 89.06 105 THR A C 1
ATOM 851 O O . THR A 1 105 ? -6.867 3.230 -16.355 1.00 89.06 105 THR A O 1
ATOM 854 N N . ASP A 1 106 ? -8.918 2.306 -16.274 1.00 79.88 106 ASP A N 1
ATOM 855 C CA . ASP A 1 106 ? -9.173 2.635 -14.865 1.00 79.88 106 ASP A CA 1
ATOM 856 C C . ASP A 1 106 ? -8.072 2.081 -13.937 1.00 79.88 106 ASP A C 1
ATOM 858 O O . ASP A 1 106 ? -7.660 2.739 -12.983 1.00 79.88 106 ASP A O 1
ATOM 862 N N . GLU A 1 107 ? -7.508 0.907 -14.248 1.00 83.00 107 GLU A N 1
ATOM 863 C CA . GLU A 1 107 ? -6.390 0.332 -13.491 1.00 83.00 107 GLU A CA 1
ATOM 864 C C . GLU A 1 107 ? -5.090 1.130 -13.662 1.00 83.00 107 GLU A C 1
ATOM 866 O O . GLU A 1 107 ? -4.311 1.270 -12.717 1.00 83.00 107 GLU A O 1
ATOM 871 N N . VAL A 1 108 ? -4.840 1.668 -14.859 1.00 88.12 108 VAL A N 1
ATOM 872 C CA . VAL A 1 108 ? -3.677 2.533 -15.102 1.00 88.12 108 VAL A CA 1
ATOM 873 C C . VAL A 1 108 ? -3.847 3.863 -14.372 1.00 88.12 108 VAL A C 1
ATOM 875 O O . VAL A 1 108 ? -2.878 4.355 -13.790 1.00 88.12 108 VAL A O 1
ATOM 878 N N . GLU A 1 109 ? -5.054 4.432 -14.361 1.00 84.00 109 GLU A N 1
ATOM 879 C CA . GLU A 1 109 ? -5.350 5.636 -13.580 1.00 84.00 109 GLU A CA 1
ATOM 880 C C . GLU A 1 109 ? -5.146 5.397 -12.080 1.00 84.00 109 GLU A C 1
ATOM 882 O O . GLU A 1 109 ? -4.462 6.196 -11.439 1.00 84.00 109 GLU A O 1
ATOM 887 N N . ASP A 1 110 ? -5.623 4.270 -11.534 1.00 83.00 110 ASP A N 1
ATOM 888 C CA . ASP A 1 110 ? -5.398 3.907 -10.127 1.00 83.00 110 ASP A CA 1
ATOM 889 C C . ASP A 1 110 ? -3.904 3.758 -9.802 1.00 83.00 110 ASP A C 1
ATOM 891 O O . ASP A 1 110 ? -3.447 4.225 -8.757 1.00 83.00 110 ASP A O 1
ATOM 895 N N . MET A 1 111 ? -3.107 3.171 -10.704 1.00 88.75 111 MET A N 1
ATOM 896 C CA . MET A 1 111 ? -1.649 3.107 -10.543 1.00 88.75 111 MET A CA 1
ATOM 897 C C . MET A 1 111 ? -0.999 4.497 -10.557 1.00 88.75 111 MET A C 1
ATOM 899 O O . MET A 1 111 ? -0.117 4.767 -9.737 1.00 88.75 111 MET A O 1
ATOM 903 N N . ILE A 1 112 ? -1.403 5.382 -11.475 1.00 87.88 112 ILE A N 1
ATOM 904 C CA . ILE A 1 112 ? -0.894 6.761 -11.547 1.00 87.88 112 ILE A CA 1
ATOM 905 C C . ILE A 1 112 ? -1.213 7.502 -10.250 1.00 87.88 112 ILE A C 1
ATOM 907 O O . ILE A 1 112 ? -0.324 8.128 -9.669 1.00 87.88 112 ILE A O 1
ATOM 911 N N . ASP A 1 113 ? -2.457 7.404 -9.787 1.00 83.31 113 ASP A N 1
ATOM 912 C CA . ASP A 1 113 ? -2.910 8.011 -8.544 1.00 83.31 113 ASP A CA 1
ATOM 913 C C . ASP A 1 113 ? -2.128 7.443 -7.347 1.00 83.31 113 ASP A C 1
ATOM 915 O O . ASP A 1 113 ? -1.602 8.220 -6.546 1.00 83.31 113 ASP A O 1
ATOM 919 N N . PHE A 1 114 ? -1.947 6.118 -7.266 1.00 85.62 114 PHE A N 1
ATOM 920 C CA . PHE A 1 114 ? -1.166 5.456 -6.216 1.00 85.62 114 PHE A CA 1
ATOM 921 C C . PHE A 1 114 ? 0.263 6.001 -6.126 1.00 85.62 114 PHE A C 1
ATOM 923 O O . PHE A 1 114 ? 0.666 6.482 -5.067 1.00 85.62 114 PHE A O 1
ATOM 930 N N . PHE A 1 115 ? 1.024 5.978 -7.228 1.00 88.38 115 PHE A N 1
ATOM 931 C CA . PHE A 1 115 ? 2.411 6.451 -7.209 1.00 88.38 115 PHE A CA 1
ATOM 932 C C . PHE A 1 115 ? 2.510 7.973 -7.046 1.00 88.38 115 PHE A C 1
ATOM 934 O O . PHE A 1 115 ? 3.462 8.451 -6.431 1.00 88.38 115 PHE A O 1
ATOM 941 N N . SER A 1 116 ? 1.530 8.742 -7.534 1.00 84.44 116 SER A N 1
ATOM 942 C CA . SER A 1 116 ? 1.436 10.182 -7.260 1.00 84.44 116 SER A CA 1
ATOM 943 C C . SER A 1 116 ? 1.316 10.444 -5.758 1.00 84.44 116 SER A C 1
ATOM 945 O O . SER A 1 116 ? 2.062 11.260 -5.218 1.00 84.44 116 SER A O 1
ATOM 947 N N . ALA A 1 117 ? 0.435 9.716 -5.065 1.00 78.94 117 ALA A N 1
ATOM 948 C CA . ALA A 1 117 ? 0.270 9.829 -3.618 1.00 78.94 117 ALA A CA 1
ATOM 949 C C . ALA A 1 117 ? 1.534 9.397 -2.860 1.00 78.94 117 ALA A C 1
ATOM 951 O O . ALA A 1 117 ? 1.947 10.089 -1.932 1.00 78.94 117 ALA A O 1
ATOM 952 N N . THR A 1 118 ? 2.200 8.315 -3.288 1.00 81.06 118 THR A N 1
ATOM 953 C CA . THR A 1 118 ? 3.482 7.887 -2.701 1.00 81.06 118 THR A CA 1
ATOM 954 C C . THR A 1 118 ? 4.545 8.981 -2.788 1.00 81.06 118 THR A C 1
ATOM 956 O O . THR A 1 118 ? 5.260 9.203 -1.820 1.00 81.06 118 THR A O 1
ATOM 959 N N . VAL A 1 119 ? 4.659 9.664 -3.931 1.00 81.19 119 VAL A N 1
ATOM 960 C CA . VAL A 1 119 ? 5.682 10.701 -4.151 1.00 81.19 119 VAL A CA 1
ATOM 961 C C . VAL A 1 119 ? 5.338 12.004 -3.425 1.00 81.19 119 VAL A C 1
ATOM 963 O O . VAL A 1 119 ? 6.238 12.666 -2.919 1.00 81.19 119 VAL A O 1
ATOM 966 N N . ARG A 1 120 ? 4.054 12.380 -3.367 1.00 72.19 120 ARG A N 1
ATOM 967 C CA . ARG A 1 120 ? 3.587 13.620 -2.717 1.00 72.19 120 ARG A CA 1
ATOM 968 C C . ARG A 1 120 ? 3.564 13.545 -1.195 1.00 72.19 120 ARG A C 1
ATOM 970 O O . ARG A 1 120 ? 3.728 14.572 -0.554 1.00 72.19 120 ARG A O 1
ATOM 977 N N . GLY A 1 121 ? 3.352 12.359 -0.627 1.00 62.31 121 GLY A N 1
ATOM 978 C CA . GLY A 1 121 ? 3.288 12.156 0.823 1.00 62.31 121 GLY A CA 1
ATOM 979 C C . GLY A 1 121 ? 4.630 12.290 1.550 1.00 62.31 121 GLY A C 1
ATOM 980 O O . GLY A 1 121 ? 4.693 12.020 2.743 1.00 62.31 121 GLY A O 1
ATOM 981 N N . ILE A 1 122 ? 5.709 12.658 0.855 1.00 62.66 122 ILE A N 1
ATOM 982 C CA . ILE A 1 122 ? 7.047 12.801 1.429 1.00 62.66 122 ILE A CA 1
ATOM 983 C C . ILE A 1 122 ? 7.461 14.259 1.303 1.00 62.66 122 ILE A C 1
ATOM 985 O O . ILE A 1 122 ? 7.459 14.812 0.202 1.00 62.66 122 ILE A O 1
ATOM 989 N N . ASP A 1 123 ? 7.828 14.864 2.433 1.00 54.44 123 ASP A N 1
ATOM 990 C CA . ASP A 1 123 ? 8.337 16.230 2.476 1.00 54.44 123 ASP A CA 1
ATOM 991 C C . ASP A 1 123 ? 9.504 16.396 1.493 1.00 54.44 123 ASP A C 1
ATOM 993 O O . ASP A 1 123 ? 10.502 15.669 1.538 1.00 54.44 123 ASP A O 1
ATOM 997 N N . ALA A 1 124 ? 9.388 17.398 0.617 1.00 46.62 124 ALA A N 1
ATOM 998 C CA . ALA A 1 124 ? 10.398 17.768 -0.376 1.00 46.62 124 ALA A CA 1
ATOM 999 C C . ALA A 1 124 ? 11.800 17.992 0.237 1.00 46.62 124 ALA A C 1
ATOM 1001 O O . ALA A 1 124 ? 12.810 17.849 -0.455 1.00 46.62 124 ALA A O 1
ATOM 1002 N N . SER A 1 125 ? 11.870 18.240 1.552 1.00 49.75 125 SER A N 1
ATOM 1003 C CA . SER A 1 125 ? 13.105 18.387 2.327 1.00 49.75 125 SER A CA 1
ATOM 1004 C C . SER A 1 125 ? 14.033 17.167 2.248 1.00 49.75 125 SER A C 1
ATOM 1006 O O . SER A 1 125 ? 15.248 17.343 2.181 1.00 49.75 125 SER A O 1
ATOM 1008 N N . LEU A 1 126 ? 13.503 15.940 2.164 1.00 53.31 126 LEU A N 1
ATOM 1009 C CA . LEU A 1 126 ? 14.312 14.714 2.064 1.00 53.31 126 LEU A CA 1
ATOM 1010 C C . LEU A 1 126 ? 15.019 14.576 0.711 1.00 53.31 126 LEU A C 1
ATOM 1012 O O . LEU A 1 126 ? 16.113 14.014 0.638 1.00 53.31 126 LEU A O 1
ATOM 1016 N N . ILE A 1 127 ? 14.408 15.096 -0.356 1.00 51.09 127 ILE A N 1
ATOM 1017 C CA . ILE A 1 127 ? 14.994 15.101 -1.701 1.00 51.09 127 ILE A CA 1
ATOM 1018 C C . ILE A 1 127 ? 16.126 16.131 -1.760 1.00 51.09 127 ILE A C 1
ATOM 1020 O O . ILE A 1 127 ? 17.223 15.815 -2.219 1.00 51.09 127 ILE A O 1
ATOM 1024 N N . GLU A 1 128 ? 15.899 17.329 -1.226 1.00 54.47 128 GLU A N 1
ATOM 1025 C CA . GLU A 1 128 ? 16.888 18.412 -1.220 1.00 54.47 128 GLU A CA 1
ATOM 1026 C C . GLU A 1 128 ? 18.082 18.137 -0.297 1.00 54.47 128 GLU A C 1
ATOM 1028 O O . GLU A 1 128 ? 19.222 18.472 -0.624 1.00 54.47 128 GLU A O 1
ATOM 1033 N N . GLU A 1 129 ? 17.845 17.522 0.861 1.00 51.53 129 GLU A N 1
ATOM 1034 C CA . GLU A 1 129 ? 18.897 17.166 1.815 1.00 51.53 129 GLU A CA 1
ATOM 1035 C C . GLU A 1 129 ? 19.809 16.063 1.258 1.00 51.53 129 GLU A C 1
ATOM 1037 O O . GLU A 1 129 ? 21.028 16.115 1.426 1.00 51.53 129 GLU A O 1
ATOM 1042 N N . TRP A 1 130 ? 19.256 15.128 0.481 1.00 55.91 130 TRP A N 1
ATOM 1043 C CA . TRP A 1 130 ? 20.044 14.135 -0.251 1.00 55.91 130 TRP A CA 1
ATOM 1044 C C . TRP A 1 130 ? 20.767 14.699 -1.480 1.00 55.91 130 TRP A C 1
ATOM 1046 O O . TRP A 1 130 ? 21.883 14.261 -1.775 1.00 55.91 130 TRP A O 1
ATOM 1056 N N . GLU A 1 131 ? 20.191 15.674 -2.190 1.00 53.44 131 GLU A N 1
ATOM 1057 C CA . GLU A 1 131 ? 20.888 16.367 -3.284 1.00 53.44 131 GLU A CA 1
ATOM 1058 C C . GLU A 1 131 ? 22.092 17.167 -2.764 1.00 53.44 131 GLU A C 1
ATOM 1060 O O . GLU A 1 131 ? 23.173 17.067 -3.349 1.00 53.44 131 GLU A O 1
ATOM 1065 N N . ARG A 1 132 ? 21.959 17.812 -1.595 1.00 61.69 132 ARG A N 1
ATOM 1066 C CA . ARG A 1 132 ? 23.069 18.455 -0.865 1.00 61.69 132 ARG A CA 1
ATOM 1067 C C . ARG A 1 132 ? 24.134 17.472 -0.367 1.00 61.69 132 ARG A C 1
ATOM 1069 O O . ARG A 1 132 ? 25.310 17.822 -0.317 1.00 61.69 132 ARG A O 1
ATOM 1076 N N . LEU A 1 133 ? 23.758 16.243 -0.005 1.00 56.09 133 LEU A N 1
ATOM 1077 C CA . LEU A 1 133 ? 24.716 15.202 0.402 1.00 56.09 133 LEU A CA 1
ATOM 1078 C C . LEU A 1 133 ? 25.479 14.587 -0.783 1.00 56.09 133 LEU A C 1
ATOM 1080 O O . LEU A 1 133 ? 26.604 14.116 -0.609 1.00 56.09 133 LEU A O 1
ATOM 1084 N N . ARG A 1 134 ? 24.882 14.568 -1.982 1.00 52.44 134 ARG A N 1
ATOM 1085 C CA . ARG A 1 134 ? 25.492 13.997 -3.195 1.00 52.44 134 ARG A CA 1
ATOM 1086 C C . ARG A 1 134 ? 26.399 14.986 -3.926 1.00 52.44 134 ARG A C 1
ATOM 1088 O O . ARG A 1 134 ? 27.382 14.560 -4.529 1.00 52.44 134 ARG A O 1
ATOM 1095 N N . ASP A 1 135 ? 26.059 16.268 -3.896 1.00 57.09 135 ASP A N 1
ATOM 1096 C CA . ASP A 1 135 ? 26.830 17.336 -4.521 1.00 57.09 135 ASP A CA 1
ATOM 1097 C C . ASP A 1 135 ? 26.990 18.503 -3.528 1.00 57.09 135 ASP A C 1
ATOM 1099 O O . ASP A 1 135 ? 26.031 19.241 -3.292 1.00 57.09 135 ASP A O 1
ATOM 1103 N N . PRO A 1 136 ? 28.187 18.677 -2.931 1.00 64.94 136 PRO A N 1
ATOM 1104 C CA . PRO A 1 136 ? 28.462 19.771 -2.000 1.00 64.94 136 PRO A CA 1
ATOM 1105 C C . PRO A 1 136 ? 28.273 21.168 -2.608 1.00 64.94 136 PRO A C 1
ATOM 1107 O O . PRO A 1 136 ? 28.123 22.131 -1.856 1.00 64.94 136 PRO A O 1
ATOM 1110 N N . ASP A 1 137 ? 28.285 21.274 -3.942 1.00 65.19 137 ASP A N 1
ATOM 1111 C CA . ASP A 1 137 ? 28.122 22.517 -4.698 1.00 65.19 137 ASP A CA 1
ATOM 1112 C C . ASP A 1 137 ? 26.700 22.674 -5.280 1.00 65.19 137 ASP A C 1
ATOM 1114 O O . ASP A 1 137 ? 26.442 23.615 -6.038 1.00 65.19 137 ASP A O 1
ATOM 1118 N N . TYR A 1 138 ? 25.757 21.789 -4.924 1.00 60.34 138 TYR A N 1
ATOM 1119 C CA . TYR A 1 138 ? 24.356 21.913 -5.320 1.00 60.34 138 TYR A CA 1
ATOM 1120 C C . TYR A 1 138 ? 23.773 23.244 -4.830 1.00 60.34 138 TYR A C 1
ATOM 1122 O O . TYR A 1 138 ? 23.647 23.488 -3.627 1.00 60.34 138 TYR A O 1
ATOM 1130 N N . GLN A 1 139 ? 23.384 24.099 -5.776 1.00 52.47 139 GLN A N 1
ATOM 1131 C CA . GLN A 1 139 ? 22.610 25.303 -5.506 1.00 52.47 139 GLN A CA 1
ATOM 1132 C C . GLN A 1 139 ? 21.226 25.159 -6.144 1.00 52.47 139 GLN A C 1
ATOM 1134 O O . GLN A 1 139 ? 21.151 24.896 -7.351 1.00 52.47 139 GLN A O 1
ATOM 1139 N N . PRO A 1 140 ? 20.139 25.342 -5.374 1.00 48.09 140 PRO A N 1
ATOM 1140 C CA . PRO A 1 140 ? 18.796 25.373 -5.938 1.00 48.09 140 PRO A CA 1
ATOM 1141 C C . PRO A 1 140 ? 18.713 26.470 -7.009 1.00 48.09 140 PRO A C 1
ATOM 1143 O O . PRO A 1 140 ? 19.364 27.515 -6.907 1.00 48.09 140 PRO A O 1
ATOM 1146 N N . ARG A 1 141 ? 17.954 26.227 -8.085 1.00 51.34 141 ARG A N 1
ATOM 1147 C CA . ARG A 1 141 ? 17.804 27.207 -9.171 1.00 51.34 141 ARG A CA 1
ATOM 1148 C C . ARG A 1 141 ? 17.135 28.478 -8.626 1.00 51.34 141 ARG A C 1
ATOM 1150 O O . ARG A 1 141 ? 16.017 28.382 -8.139 1.00 51.34 141 ARG A O 1
ATOM 1157 N N . PRO A 1 142 ? 17.744 29.669 -8.774 1.00 47.47 142 PRO A N 1
ATOM 1158 C CA . PRO A 1 142 ? 17.246 30.897 -8.147 1.00 47.47 142 PRO A CA 1
ATOM 1159 C C . PRO A 1 142 ? 15.937 31.456 -8.742 1.00 47.47 142 PRO A C 1
ATOM 1161 O O . PRO A 1 142 ? 15.365 32.367 -8.154 1.00 47.47 142 PRO A O 1
ATOM 1164 N N . ASP A 1 143 ? 15.467 30.934 -9.884 1.00 43.34 143 ASP A N 1
ATOM 1165 C CA . ASP A 1 143 ? 14.263 31.408 -10.594 1.00 43.34 143 ASP A CA 1
ATOM 1166 C C . ASP A 1 143 ? 13.078 30.425 -10.558 1.00 43.34 143 ASP A C 1
ATOM 1168 O O . ASP A 1 143 ? 12.014 30.721 -11.108 1.00 43.34 143 ASP A O 1
ATOM 1172 N N . GLU A 1 144 ? 13.222 29.258 -9.926 1.00 39.88 144 GLU A N 1
ATOM 1173 C CA . GLU A 1 144 ? 12.040 28.508 -9.507 1.00 39.88 144 GLU A CA 1
ATOM 1174 C C . GLU A 1 144 ? 11.617 29.119 -8.174 1.00 39.88 1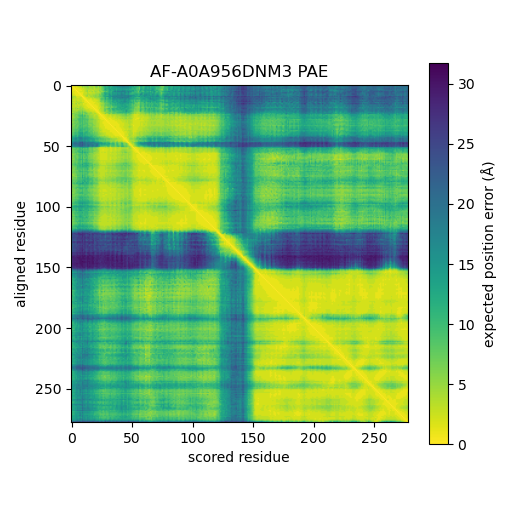44 GLU A C 1
ATOM 1176 O O . GLU A 1 144 ? 12.412 29.079 -7.234 1.00 39.88 144 GLU A O 1
ATOM 1181 N N . PRO A 1 145 ? 10.431 29.754 -8.073 1.00 35.34 145 PRO A N 1
ATOM 1182 C CA . PRO A 1 145 ? 9.940 30.144 -6.767 1.00 35.34 145 PRO A CA 1
ATOM 1183 C C . PRO A 1 145 ? 9.954 28.872 -5.928 1.00 35.34 145 PRO A C 1
ATOM 1185 O O . PRO A 1 145 ? 9.302 27.898 -6.316 1.00 35.34 145 PRO A O 1
ATOM 1188 N N . GLU A 1 146 ? 10.714 28.874 -4.825 1.00 38.62 146 GLU A N 1
ATOM 1189 C CA . GLU A 1 146 ? 10.456 27.957 -3.722 1.00 38.62 146 GLU A CA 1
ATOM 1190 C C . GLU A 1 146 ? 8.935 27.979 -3.584 1.00 38.62 146 GLU A C 1
ATOM 1192 O O . GLU A 1 146 ? 8.379 29.068 -3.367 1.00 38.62 146 GLU A O 1
ATOM 1197 N N . PRO A 1 147 ? 8.213 26.869 -3.841 1.00 37.56 147 PRO A N 1
ATOM 1198 C CA . PRO A 1 147 ? 6.831 26.852 -3.429 1.00 37.56 147 PRO A CA 1
ATOM 1199 C C . PRO A 1 147 ? 6.939 27.161 -1.947 1.00 37.56 147 PRO A C 1
ATOM 1201 O O . PRO A 1 147 ? 7.600 26.409 -1.235 1.00 37.56 147 PRO A O 1
ATOM 1204 N N . GLU A 1 148 ? 6.431 28.322 -1.519 1.00 34.75 148 GLU A N 1
ATOM 1205 C CA . GLU A 1 148 ? 6.314 28.645 -0.109 1.00 34.75 148 GLU A CA 1
ATOM 1206 C C . GLU A 1 148 ? 5.595 27.441 0.479 1.00 34.75 148 GLU A C 1
ATOM 1208 O O . GLU A 1 148 ? 4.379 27.292 0.333 1.00 34.75 148 GLU A O 1
ATOM 1213 N N . ALA A 1 149 ? 6.369 26.529 1.062 1.00 43.00 149 ALA A N 1
ATOM 1214 C CA . ALA A 1 149 ? 5.878 25.357 1.732 1.00 43.00 149 ALA A CA 1
ATOM 1215 C C . ALA A 1 149 ? 5.378 25.873 3.075 1.00 43.00 149 ALA A C 1
ATOM 1217 O O . ALA A 1 149 ? 5.848 25.514 4.148 1.00 43.00 149 ALA A O 1
ATOM 1218 N N . VAL A 1 150 ? 4.348 26.720 3.019 1.00 39.25 150 VAL A N 1
ATOM 1219 C CA . VAL A 1 150 ? 3.214 26.466 3.877 1.00 39.25 150 VAL A CA 1
ATOM 1220 C C . VAL A 1 150 ? 2.879 25.023 3.536 1.00 39.25 150 VAL A C 1
ATOM 1222 O O . VAL A 1 150 ? 2.306 24.761 2.478 1.00 39.25 150 VAL A O 1
ATOM 1225 N N . SER A 1 151 ? 3.385 24.088 4.340 1.00 49.97 151 SER A N 1
ATOM 1226 C CA . SER A 1 151 ? 2.893 22.722 4.375 1.00 49.97 151 SER A CA 1
ATOM 1227 C C . SER A 1 151 ? 1.409 22.871 4.683 1.00 49.97 151 SER A C 1
ATOM 1229 O O . SER A 1 151 ? 0.975 22.973 5.827 1.00 49.97 151 SER A O 1
ATOM 1231 N N . ARG A 1 152 ? 0.621 23.098 3.631 1.00 59.53 152 ARG A N 1
ATOM 1232 C CA . ARG A 1 152 ? -0.805 22.876 3.664 1.00 59.53 152 ARG A CA 1
ATOM 1233 C C . ARG A 1 152 ? -0.813 21.371 3.830 1.00 59.53 152 ARG A C 1
ATOM 1235 O O . ARG A 1 152 ? -0.354 20.701 2.906 1.00 59.53 152 ARG A O 1
ATOM 1242 N N . GLY A 1 153 ? -1.125 20.904 5.038 1.00 70.44 153 GLY A N 1
ATOM 1243 C CA . GLY A 1 153 ? -0.976 19.504 5.417 1.00 70.44 153 GLY A CA 1
ATOM 1244 C C . GLY A 1 153 ? -1.585 18.566 4.376 1.00 70.44 153 GLY A C 1
ATOM 1245 O O . GLY A 1 153 ? -2.293 18.997 3.461 1.00 70.44 153 GLY A O 1
ATOM 1246 N N . ILE A 1 154 ? -1.288 17.275 4.475 1.00 79.50 154 ILE A N 1
ATOM 1247 C CA . ILE A 1 154 ? -1.651 16.288 3.453 1.00 79.50 154 ILE A CA 1
ATOM 1248 C C . ILE A 1 154 ? -3.133 16.330 3.027 1.00 79.50 154 ILE A C 1
ATOM 1250 O O . ILE A 1 154 ? -3.434 15.969 1.892 1.00 79.50 154 ILE A O 1
ATOM 1254 N N . THR A 1 155 ? -4.047 16.826 3.869 1.00 85.69 155 THR A N 1
ATOM 1255 C CA . THR A 1 155 ? -5.474 17.006 3.559 1.00 85.69 155 THR A CA 1
ATOM 1256 C C . THR A 1 155 ? -5.787 18.126 2.559 1.00 85.69 155 THR A C 1
ATOM 1258 O O . THR A 1 155 ? -6.865 18.124 1.959 1.00 85.69 155 THR A O 1
ATOM 1261 N N . ALA A 1 156 ? -4.875 19.075 2.337 1.00 83.75 156 ALA A N 1
ATOM 1262 C CA . ALA A 1 156 ? -5.088 20.216 1.447 1.00 83.75 156 ALA A CA 1
ATOM 1263 C C . ALA A 1 156 ? -5.134 19.828 -0.040 1.00 83.75 156 ALA A C 1
ATOM 1265 O O . ALA A 1 156 ? -5.825 20.476 -0.831 1.00 83.75 156 ALA A O 1
ATOM 1266 N N . ASP A 1 157 ? -4.416 18.772 -0.428 1.00 79.56 157 ASP A N 1
ATOM 1267 C CA . ASP A 1 157 ? -4.576 18.122 -1.730 1.00 79.56 157 ASP A CA 1
ATOM 1268 C C . ASP A 1 157 ? -5.617 17.004 -1.587 1.00 79.56 157 ASP A C 1
ATOM 1270 O O . ASP A 1 157 ? -5.288 15.833 -1.403 1.00 79.56 157 ASP A O 1
ATOM 1274 N N . HIS A 1 158 ? -6.900 17.376 -1.668 1.00 83.81 158 HIS A N 1
ATOM 1275 C CA . HIS A 1 158 ? -8.019 16.445 -1.490 1.00 83.81 158 HIS A CA 1
ATOM 1276 C C . HIS A 1 158 ? -7.907 15.189 -2.364 1.00 83.81 158 HIS A C 1
ATOM 1278 O O . HIS A 1 158 ? -8.278 14.100 -1.924 1.00 83.81 158 HIS A O 1
ATOM 1284 N N . ARG A 1 159 ? -7.392 15.315 -3.597 1.00 80.31 159 ARG A N 1
ATOM 1285 C CA . ARG A 1 159 ? -7.229 14.167 -4.498 1.00 80.31 159 ARG A CA 1
ATOM 1286 C C . ARG A 1 159 ? -6.139 13.237 -3.974 1.00 80.31 159 ARG A C 1
ATOM 1288 O O . ARG A 1 159 ? -6.392 12.043 -3.846 1.00 80.31 159 ARG A O 1
ATOM 1295 N N . ALA A 1 160 ? -4.962 13.769 -3.646 1.00 77.12 160 ALA A N 1
ATOM 1296 C CA . ALA A 1 160 ? -3.869 12.961 -3.107 1.00 77.12 160 ALA A CA 1
ATOM 1297 C C . ALA A 1 160 ? -4.253 12.299 -1.774 1.00 77.12 160 ALA A C 1
ATOM 1299 O O . ALA A 1 160 ? -4.025 11.102 -1.597 1.00 77.12 160 ALA A O 1
ATOM 1300 N N . PHE A 1 161 ? -4.917 13.036 -0.881 1.00 85.56 161 PHE A N 1
ATOM 1301 C CA . PHE A 1 161 ? -5.371 12.503 0.399 1.00 85.56 161 PHE A CA 1
ATOM 1302 C C . PHE A 1 161 ? -6.400 11.380 0.231 1.00 85.56 161 PHE A C 1
ATOM 1304 O O . PHE A 1 161 ? -6.283 10.334 0.864 1.00 85.56 161 PHE A O 1
ATOM 1311 N N . THR A 1 162 ? -7.358 11.536 -0.690 1.00 88.25 162 THR A N 1
ATOM 1312 C CA . THR A 1 162 ? -8.336 10.483 -1.023 1.00 88.25 162 THR A CA 1
ATOM 1313 C C . THR A 1 162 ? -7.641 9.186 -1.439 1.00 88.25 162 THR A C 1
ATOM 1315 O O . THR A 1 162 ? -8.037 8.099 -1.017 1.00 88.25 162 THR A O 1
ATOM 1318 N N . VAL A 1 163 ? -6.571 9.284 -2.232 1.00 84.62 163 VAL A N 1
ATOM 1319 C CA . VAL A 1 163 ? -5.778 8.117 -2.634 1.00 84.62 163 VAL A CA 1
ATOM 1320 C C . VAL A 1 163 ? -5.057 7.498 -1.435 1.00 84.62 163 VAL A C 1
ATOM 1322 O O . VAL A 1 163 ? -5.081 6.278 -1.286 1.00 84.62 163 VAL A O 1
ATOM 1325 N N . MET A 1 164 ? -4.463 8.304 -0.549 1.00 85.75 164 MET A N 1
ATOM 1326 C CA . MET A 1 164 ? -3.823 7.801 0.676 1.00 85.75 164 MET A CA 1
ATOM 1327 C C . MET A 1 164 ? -4.810 7.028 1.558 1.00 85.75 164 MET A C 1
ATOM 1329 O O . MET A 1 164 ? -4.488 5.929 2.008 1.00 85.75 164 MET A O 1
ATOM 1333 N N . LEU A 1 165 ? -6.023 7.558 1.748 1.00 91.50 165 LEU A N 1
ATOM 1334 C CA . LEU A 1 165 ? -7.081 6.895 2.511 1.00 91.50 165 LEU A CA 1
ATOM 1335 C C . LEU A 1 165 ? -7.473 5.547 1.892 1.00 91.50 165 LEU A C 1
ATOM 1337 O O . LEU A 1 165 ? -7.497 4.534 2.592 1.00 91.50 165 LEU A O 1
ATOM 1341 N N . ARG A 1 166 ? -7.713 5.512 0.573 1.00 91.19 166 ARG A N 1
ATOM 1342 C CA . ARG A 1 166 ? -8.021 4.271 -0.162 1.00 91.19 166 ARG A CA 1
ATOM 1343 C C . ARG A 1 166 ? -6.896 3.245 -0.037 1.00 91.19 166 ARG A C 1
ATOM 1345 O O . ARG A 1 166 ? -7.161 2.068 0.192 1.00 91.19 166 ARG A O 1
ATOM 1352 N N . ASN A 1 167 ? -5.640 3.681 -0.137 1.00 87.75 167 ASN A N 1
ATOM 1353 C CA . ASN A 1 167 ? -4.474 2.805 0.001 1.00 87.75 167 ASN A CA 1
ATOM 1354 C C . ASN A 1 167 ? -4.398 2.175 1.387 1.00 87.75 167 ASN A C 1
ATOM 1356 O O . ASN A 1 167 ? -4.207 0.965 1.499 1.00 87.75 167 ASN A O 1
ATOM 1360 N N . ALA A 1 168 ? -4.557 2.994 2.425 1.00 91.00 168 ALA A N 1
ATOM 1361 C CA . ALA A 1 168 ? -4.480 2.556 3.808 1.00 91.00 168 ALA A CA 1
ATOM 1362 C C . ALA A 1 168 ? -5.620 1.574 4.142 1.00 91.00 168 ALA A C 1
ATOM 1364 O O . ALA A 1 168 ? -5.367 0.500 4.689 1.00 91.00 168 ALA A O 1
ATOM 1365 N N . ALA A 1 169 ? -6.852 1.876 3.718 1.00 94.94 169 ALA A N 1
ATOM 1366 C CA . ALA A 1 169 ? -7.992 0.974 3.878 1.00 94.94 169 ALA A CA 1
ATOM 1367 C C . ALA A 1 169 ? -7.790 -0.355 3.131 1.00 94.94 169 ALA A C 1
ATOM 1369 O O . ALA A 1 169 ? -8.000 -1.427 3.697 1.00 94.94 169 ALA A O 1
ATOM 1370 N N . PHE A 1 170 ? -7.314 -0.317 1.883 1.00 93.81 170 PHE A N 1
ATOM 1371 C CA . PHE A 1 170 ? -7.092 -1.539 1.111 1.00 93.81 170 PHE A CA 1
ATOM 1372 C C . PHE A 1 170 ? -5.923 -2.376 1.652 1.00 93.81 170 PHE A C 1
ATOM 1374 O O . PHE A 1 170 ? -5.947 -3.605 1.571 1.00 93.81 170 PHE A O 1
ATOM 1381 N N . ARG A 1 171 ? -4.912 -1.749 2.267 1.00 92.50 171 ARG A N 1
ATOM 1382 C CA . ARG A 1 171 ? -3.859 -2.469 2.998 1.00 92.50 171 ARG A CA 1
ATOM 1383 C C . ARG A 1 171 ? -4.444 -3.278 4.159 1.00 92.50 171 ARG A C 1
ATOM 1385 O O . ARG A 1 171 ? -4.087 -4.446 4.301 1.00 92.50 171 ARG A O 1
ATOM 1392 N N . LEU A 1 172 ? -5.382 -2.704 4.916 1.00 96.50 172 LEU A N 1
ATOM 1393 C CA . LEU A 1 172 ? -6.115 -3.423 5.962 1.00 96.50 172 LEU A CA 1
ATOM 1394 C C . LEU A 1 172 ? -6.916 -4.598 5.378 1.00 96.50 172 LEU A C 1
ATOM 1396 O O . LEU A 1 172 ? -6.745 -5.724 5.837 1.00 96.50 172 LEU A O 1
ATOM 1400 N N . VAL A 1 173 ? -7.700 -4.381 4.311 1.00 96.88 173 VAL A N 1
ATOM 1401 C CA . VAL A 1 173 ? -8.432 -5.461 3.607 1.00 96.88 173 VAL A CA 1
ATOM 1402 C C . VAL A 1 173 ? -7.496 -6.608 3.226 1.00 96.88 173 VAL A C 1
ATOM 1404 O O . VAL A 1 173 ? -7.818 -7.778 3.417 1.00 96.88 173 VAL A O 1
ATOM 1407 N N . ARG A 1 174 ? -6.304 -6.288 2.716 1.00 94.81 174 ARG A N 1
ATOM 1408 C CA . ARG A 1 174 ? -5.316 -7.282 2.286 1.00 94.81 174 ARG A CA 1
ATOM 1409 C C . ARG A 1 174 ? -4.719 -8.095 3.428 1.00 94.81 174 ARG A C 1
ATOM 1411 O O . ARG A 1 174 ? -4.412 -9.265 3.187 1.00 94.81 174 ARG A O 1
ATOM 1418 N N . ALA A 1 175 ? -4.543 -7.502 4.608 1.00 96.00 175 ALA A N 1
ATOM 1419 C CA . ALA A 1 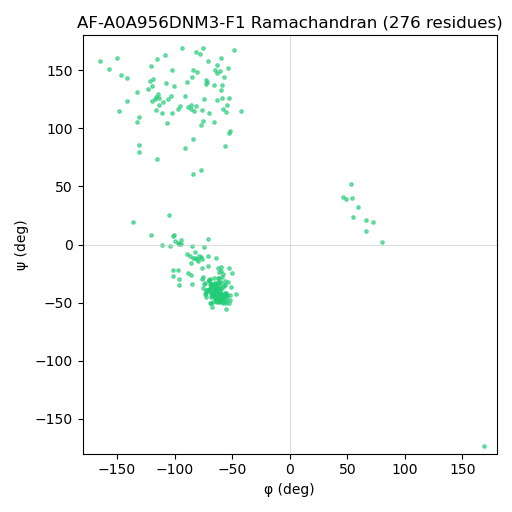175 ? -4.119 -8.219 5.808 1.00 96.00 175 ALA A CA 1
ATOM 1420 C C . ALA A 1 175 ? -5.227 -9.176 6.283 1.00 96.00 175 ALA A C 1
ATOM 1422 O O . ALA A 1 175 ? -4.966 -10.359 6.507 1.00 96.00 175 ALA A O 1
ATOM 1423 N N . LEU A 1 176 ? -6.480 -8.703 6.323 1.00 97.12 176 LEU A N 1
ATOM 1424 C CA . LEU A 1 176 ? -7.649 -9.509 6.696 1.00 97.12 176 LEU A CA 1
ATOM 1425 C C . LEU A 1 176 ? -7.868 -10.690 5.739 1.00 97.12 176 LEU A C 1
ATOM 1427 O O . LEU A 1 176 ? -7.999 -11.828 6.179 1.00 97.12 176 LEU A O 1
ATOM 1431 N N . ALA A 1 177 ? -7.804 -10.445 4.428 1.00 96.19 177 ALA A N 1
ATOM 1432 C CA . ALA A 1 177 ? -7.959 -11.468 3.392 1.00 96.19 177 ALA A CA 1
ATOM 1433 C C . ALA A 1 177 ? -6.927 -12.603 3.488 1.00 96.19 177 ALA A C 1
ATOM 1435 O O . ALA A 1 177 ? -7.185 -13.722 3.048 1.00 96.19 177 ALA A O 1
ATOM 1436 N N . ARG A 1 178 ? -5.741 -12.317 4.038 1.00 95.31 178 ARG A N 1
ATOM 1437 C CA . ARG A 1 178 ? -4.656 -13.291 4.227 1.00 95.31 178 ARG A CA 1
ATOM 1438 C C . ARG A 1 178 ? -4.649 -13.939 5.611 1.00 95.31 178 ARG A C 1
ATOM 1440 O O . ARG A 1 178 ? -3.751 -14.734 5.880 1.00 95.31 178 ARG A O 1
ATOM 1447 N N . GLY A 1 179 ? -5.589 -13.587 6.490 1.00 95.50 179 GLY A N 1
ATOM 1448 C CA . GLY A 1 179 ? -5.585 -14.024 7.889 1.00 95.50 179 GLY A CA 1
ATOM 1449 C C . GLY A 1 179 ? -4.413 -13.459 8.701 1.00 95.50 179 GLY A C 1
ATOM 1450 O O . GLY A 1 179 ? -4.033 -14.024 9.722 1.00 95.50 179 GLY A O 1
ATOM 1451 N N . GLN A 1 180 ? -3.802 -12.358 8.254 1.00 96.25 180 GLN A N 1
ATOM 1452 C CA . GLN A 1 180 ? -2.696 -11.691 8.945 1.00 96.25 180 GLN A CA 1
ATOM 1453 C C . GLN A 1 180 ? -3.248 -10.741 10.018 1.00 96.25 180 GLN A C 1
ATOM 1455 O O . GLN A 1 180 ? -3.045 -9.529 9.959 1.00 96.25 180 GLN A O 1
ATOM 1460 N N . PHE A 1 181 ? -3.987 -11.280 10.989 1.00 97.38 181 PHE A N 1
ATOM 1461 C CA . PHE A 1 181 ? -4.723 -10.472 11.969 1.00 97.38 181 PHE A CA 1
ATOM 1462 C C . PHE A 1 181 ? -3.816 -9.652 12.896 1.00 97.38 181 PHE A C 1
ATOM 1464 O O . PHE A 1 181 ? -4.186 -8.552 13.296 1.00 97.38 181 PHE A O 1
ATOM 1471 N N . GLU A 1 182 ? -2.602 -10.136 13.167 1.00 96.25 182 GLU A N 1
ATOM 1472 C CA . GLU A 1 182 ? -1.574 -9.371 13.885 1.00 96.25 182 GLU A CA 1
ATOM 1473 C C . GLU A 1 182 ? -1.153 -8.120 13.105 1.00 96.25 182 GLU A C 1
ATOM 1475 O O . GLU A 1 182 ? -1.079 -7.030 13.661 1.00 96.25 182 GLU A O 1
ATOM 1480 N N . GLU A 1 183 ? -0.939 -8.244 11.790 1.00 93.12 183 GLU A N 1
ATOM 1481 C CA . GLU A 1 183 ? -0.630 -7.092 10.938 1.00 93.12 183 GLU A CA 1
ATOM 1482 C C . GLU A 1 183 ? -1.824 -6.131 10.895 1.00 93.12 183 GLU A C 1
ATOM 1484 O O . GLU A 1 183 ? -1.647 -4.933 11.106 1.00 93.12 183 GLU A O 1
ATOM 1489 N N . ALA A 1 184 ? -3.044 -6.648 10.715 1.00 96.31 184 ALA A N 1
ATOM 1490 C CA . ALA A 1 184 ? -4.267 -5.845 10.715 1.00 96.31 184 ALA A CA 1
ATOM 1491 C C . ALA A 1 184 ? -4.426 -5.009 12.000 1.00 96.31 184 ALA A C 1
ATOM 1493 O O . ALA A 1 184 ? -4.745 -3.824 11.914 1.00 96.31 184 ALA A O 1
ATOM 1494 N N . ALA A 1 185 ? -4.123 -5.585 13.169 1.00 96.44 185 ALA A N 1
ATOM 1495 C CA . ALA A 1 185 ? -4.147 -4.888 14.457 1.00 96.44 185 ALA A CA 1
ATOM 1496 C C . ALA A 1 185 ? -3.146 -3.726 14.536 1.00 96.44 185 ALA A C 1
ATOM 1498 O O . ALA A 1 185 ? -3.435 -2.713 15.167 1.00 96.44 185 ALA A O 1
ATOM 1499 N N . THR A 1 186 ? -1.996 -3.821 13.862 1.00 94.44 186 THR A N 1
ATOM 1500 C CA . THR A 1 186 ? -1.018 -2.717 13.814 1.00 94.44 186 THR A CA 1
ATOM 1501 C C . THR A 1 186 ? -1.416 -1.577 12.874 1.00 94.44 186 THR A C 1
ATOM 1503 O O . THR A 1 186 ? -0.900 -0.469 13.013 1.00 94.44 186 THR A O 1
ATOM 1506 N N . LEU A 1 187 ? -2.316 -1.831 11.918 1.00 93.44 187 LEU A N 1
ATOM 1507 C CA . LEU A 1 187 ? -2.752 -0.847 10.919 1.00 93.44 187 LEU A CA 1
ATOM 1508 C C . LEU A 1 187 ? -3.867 0.076 11.419 1.00 93.44 187 LEU A C 1
ATOM 1510 O O . LEU A 1 187 ? -4.180 1.060 10.748 1.00 93.44 187 LEU A O 1
ATOM 1514 N N . VAL A 1 188 ? -4.478 -0.235 12.563 1.00 96.31 188 VAL A N 1
ATOM 1515 C CA . VAL A 1 188 ? -5.590 0.529 13.130 1.00 96.31 188 VAL A CA 1
ATOM 1516 C C . VAL A 1 188 ? -5.225 1.079 14.505 1.00 96.31 188 VAL A C 1
ATOM 1518 O O . VAL A 1 188 ? -4.657 0.395 15.353 1.00 96.31 188 VAL A O 1
ATOM 1521 N N . ALA A 1 189 ? -5.565 2.339 14.743 1.00 94.56 189 ALA A N 1
ATOM 1522 C CA . ALA A 1 189 ? -5.433 2.974 16.040 1.00 94.56 189 ALA A CA 1
ATOM 1523 C C . ALA A 1 189 ? -6.644 2.670 16.923 1.00 94.56 189 ALA A C 1
ATOM 1525 O O . ALA A 1 189 ? -7.769 2.497 16.453 1.00 94.56 189 ALA A O 1
ATOM 1526 N N . THR A 1 190 ? -6.400 2.647 18.232 1.00 91.75 190 THR A N 1
ATOM 1527 C CA . THR A 1 190 ? -7.436 2.460 19.250 1.00 91.75 190 THR A CA 1
ATOM 1528 C C . THR A 1 190 ? -7.631 3.762 20.027 1.00 91.75 190 THR A C 1
ATOM 1530 O O . THR A 1 190 ? -6.718 4.172 20.751 1.00 91.75 190 THR A O 1
ATOM 1533 N N . PRO A 1 191 ? -8.794 4.422 19.902 1.00 88.44 191 PRO A N 1
ATOM 1534 C CA . PRO A 1 191 ? -9.154 5.555 20.745 1.00 88.44 191 PRO A CA 1
ATOM 1535 C C . PRO A 1 191 ? -9.214 5.169 22.235 1.00 88.44 191 PRO A C 1
ATOM 1537 O O . PRO A 1 191 ? -9.577 4.036 22.550 1.00 88.44 191 PRO A O 1
ATOM 1540 N N . PRO A 1 192 ? -8.922 6.088 23.177 1.00 84.25 192 PRO A N 1
ATOM 1541 C CA . PRO A 1 192 ? -8.906 5.781 24.614 1.00 84.25 192 PRO A CA 1
ATOM 1542 C C . PRO A 1 192 ? -10.239 5.274 25.187 1.00 84.25 192 PRO A C 1
ATOM 1544 O O . PRO A 1 192 ? -10.260 4.655 26.249 1.00 84.25 192 PRO A O 1
ATOM 1547 N N . ASP A 1 193 ? -11.348 5.590 24.524 1.00 87.75 193 ASP A N 1
ATOM 1548 C CA . ASP A 1 193 ? -12.720 5.261 24.904 1.00 87.75 193 ASP A CA 1
ATOM 1549 C C . ASP A 1 193 ? -13.273 4.010 24.202 1.00 87.75 193 ASP A C 1
ATOM 1551 O O . ASP A 1 193 ? -14.419 3.632 24.447 1.00 87.75 193 ASP A O 1
ATOM 1555 N N . GLN A 1 194 ? -12.474 3.349 23.359 1.00 86.62 194 GLN A N 1
ATOM 1556 C CA . GLN A 1 194 ? -12.879 2.162 22.611 1.00 86.62 194 GLN A CA 1
ATOM 1557 C C . GLN A 1 194 ? -12.002 0.956 22.941 1.00 86.62 194 GLN A C 1
ATOM 1559 O O . GLN A 1 194 ? -10.842 1.070 23.334 1.00 86.62 194 GLN A O 1
ATOM 1564 N N . GLU A 1 195 ? -12.575 -0.233 22.775 1.00 89.62 195 GLU A N 1
ATOM 1565 C CA . GLU A 1 195 ? -11.811 -1.472 22.852 1.00 89.62 195 GLU A CA 1
ATOM 1566 C C . GLU A 1 195 ? -10.924 -1.616 21.613 1.00 89.62 195 GLU A C 1
ATOM 1568 O O . GLU A 1 195 ? -11.353 -1.323 20.493 1.00 89.62 195 GLU A O 1
ATOM 1573 N N . ALA A 1 196 ? -9.695 -2.093 21.815 1.00 93.12 196 ALA A N 1
ATOM 1574 C CA . ALA A 1 196 ? -8.746 -2.298 20.734 1.00 93.12 196 ALA A CA 1
ATOM 1575 C C . ALA A 1 196 ? -9.218 -3.374 19.751 1.00 93.12 196 ALA A C 1
ATOM 1577 O O . ALA A 1 196 ? -9.897 -4.340 20.115 1.00 93.12 196 ALA A O 1
ATOM 1578 N N . TRP A 1 197 ? -8.817 -3.228 18.495 1.00 96.25 197 TRP A N 1
ATOM 1579 C CA . TRP A 1 197 ? -8.902 -4.299 17.511 1.00 96.25 197 TRP A CA 1
ATOM 1580 C C . TRP A 1 197 ? -7.674 -5.199 17.636 1.00 96.25 197 TRP A C 1
ATOM 1582 O O . TRP A 1 197 ? -6.635 -4.928 17.041 1.00 96.25 197 TRP A O 1
ATOM 1592 N N . THR A 1 198 ? -7.780 -6.246 18.458 1.00 96.56 198 THR A N 1
ATOM 1593 C CA . THR A 1 198 ? -6.736 -7.276 18.568 1.00 96.56 198 THR A CA 1
ATOM 1594 C C . THR A 1 198 ? -6.852 -8.299 17.442 1.00 96.56 198 THR A C 1
ATOM 1596 O O . THR A 1 198 ? -7.886 -8.386 16.772 1.00 96.56 198 THR A O 1
ATOM 1599 N N . ALA A 1 199 ? -5.806 -9.108 17.257 1.00 97.00 199 ALA A N 1
ATOM 1600 C CA . ALA A 1 199 ? -5.821 -10.201 16.293 1.00 97.00 199 ALA A CA 1
ATOM 1601 C C . ALA A 1 199 ? -6.998 -11.166 16.540 1.00 97.00 199 ALA A C 1
ATOM 1603 O O . ALA A 1 199 ? -7.718 -11.511 15.605 1.00 97.00 199 ALA A O 1
ATOM 1604 N N . GLU A 1 200 ? -7.262 -11.520 17.803 1.00 97.06 200 GLU A N 1
ATOM 1605 C CA . GLU A 1 200 ? -8.378 -12.396 18.177 1.00 97.06 200 GLU A CA 1
ATOM 1606 C C . GLU A 1 200 ? -9.735 -11.756 17.892 1.00 97.06 200 GLU A C 1
ATOM 1608 O O . GLU A 1 200 ? -10.669 -12.446 17.489 1.00 97.06 200 GLU A O 1
ATOM 1613 N N . ARG A 1 201 ? -9.863 -10.437 18.090 1.00 96.75 201 ARG A N 1
ATOM 1614 C CA . ARG A 1 201 ? -11.107 -9.727 17.784 1.00 96.75 201 ARG A CA 1
ATOM 1615 C C . ARG A 1 201 ? -11.373 -9.712 16.281 1.00 96.75 201 ARG A C 1
ATOM 1617 O O . ARG A 1 201 ? -12.502 -9.969 15.881 1.00 96.75 201 ARG A O 1
ATOM 1624 N N . PHE A 1 202 ? -10.355 -9.464 15.456 1.00 97.75 202 PHE A N 1
ATOM 1625 C CA . PHE A 1 202 ? -10.489 -9.565 14.000 1.00 97.75 202 PHE A CA 1
ATOM 1626 C C . PHE A 1 202 ? -10.901 -10.967 13.555 1.00 97.75 202 PHE A C 1
ATOM 1628 O O . PHE A 1 202 ? -11.832 -11.100 12.763 1.00 97.75 202 PHE A O 1
ATOM 1635 N N . GLU A 1 203 ? -10.239 -11.997 14.085 1.00 97.12 203 GLU A N 1
ATOM 1636 C CA . GLU A 1 203 ? -10.552 -13.392 13.776 1.00 97.12 203 GLU A CA 1
ATOM 1637 C C . GLU A 1 203 ? -12.001 -13.738 14.147 1.00 97.12 203 GLU A C 1
ATOM 1639 O O . GLU A 1 203 ? -12.730 -14.298 13.333 1.00 97.12 203 GLU A O 1
ATOM 1644 N N . GLN A 1 204 ? -12.453 -13.345 15.342 1.00 96.50 204 GLN A N 1
ATOM 1645 C CA . GLN A 1 204 ? -13.825 -13.584 15.798 1.00 96.50 204 GLN A CA 1
ATOM 1646 C C . GLN A 1 204 ? -14.861 -12.817 14.974 1.00 96.50 204 GLN A C 1
ATOM 1648 O O . GLN A 1 204 ? -15.903 -13.377 14.641 1.00 96.50 204 GLN A O 1
ATOM 1653 N N . SER A 1 205 ? -14.590 -11.552 14.639 1.00 96.25 205 SER A N 1
ATOM 1654 C CA . SER A 1 205 ? -15.502 -10.732 13.836 1.00 96.25 205 SER A CA 1
ATOM 1655 C C . SER A 1 205 ? -15.641 -11.239 12.403 1.00 96.25 205 SER A C 1
ATOM 1657 O O . SER A 1 205 ? -16.728 -11.144 11.850 1.00 96.25 205 SER A O 1
ATOM 1659 N N . LEU A 1 206 ? -14.579 -11.792 11.810 1.00 96.00 206 LEU A N 1
ATOM 1660 C CA . LEU A 1 206 ? -14.606 -12.349 10.452 1.00 96.00 206 LEU A CA 1
ATOM 1661 C C . LEU A 1 206 ? -14.985 -13.829 10.392 1.00 96.00 206 LEU A C 1
ATOM 1663 O O . LEU A 1 206 ? -15.178 -14.351 9.296 1.00 96.00 206 LEU A O 1
ATOM 1667 N N . ALA A 1 207 ? -15.100 -14.522 11.526 1.00 95.50 207 ALA A N 1
ATOM 1668 C CA . ALA A 1 207 ? -15.492 -15.928 11.528 1.00 95.50 207 ALA A CA 1
ATOM 1669 C C . ALA A 1 207 ? -16.820 -16.171 10.778 1.00 95.50 207 ALA A C 1
ATOM 1671 O O . ALA A 1 207 ? -16.816 -17.050 9.918 1.00 95.50 207 ALA A O 1
ATOM 1672 N N . PRO A 1 208 ? -17.896 -15.374 10.975 1.00 95.62 208 PRO A N 1
ATOM 1673 C CA . PRO A 1 208 ? -19.132 -15.540 10.207 1.00 95.62 208 PRO A CA 1
ATOM 1674 C C . PRO A 1 208 ? -18.936 -15.308 8.702 1.00 95.62 208 PRO A C 1
ATOM 1676 O O . PRO A 1 208 ? -19.451 -16.076 7.897 1.00 95.62 208 PRO A O 1
ATOM 1679 N N . PHE A 1 209 ? -18.114 -14.325 8.307 1.00 93.88 209 PHE A N 1
ATOM 1680 C CA . PHE A 1 209 ? -17.783 -14.106 6.895 1.00 93.88 209 PHE A CA 1
ATOM 1681 C C . PHE A 1 209 ? -17.181 -15.365 6.269 1.00 93.88 209 PHE A C 1
ATOM 1683 O O . PHE A 1 209 ? -17.587 -15.772 5.189 1.00 93.88 209 PHE A O 1
ATOM 1690 N N . PHE A 1 210 ? -16.224 -16.010 6.939 1.00 94.06 210 PHE A N 1
ATOM 1691 C CA . PHE A 1 210 ? -15.560 -17.200 6.400 1.00 94.06 210 PHE A CA 1
ATOM 1692 C C . PHE A 1 210 ? -16.376 -18.499 6.540 1.00 94.06 210 PHE A C 1
ATOM 1694 O O . PHE A 1 210 ? -15.987 -19.520 5.966 1.00 94.06 210 PHE A O 1
ATOM 1701 N N . GLU A 1 211 ? -17.486 -18.484 7.284 1.00 93.25 211 GLU A N 1
ATOM 1702 C CA . GLU A 1 211 ? -18.470 -19.574 7.280 1.00 93.25 211 GLU A CA 1
ATOM 1703 C C . GLU A 1 211 ? -19.285 -19.575 5.980 1.00 93.25 211 GLU A C 1
ATOM 1705 O O . GLU A 1 211 ? -19.483 -20.643 5.390 1.00 93.25 211 GLU A O 1
ATOM 1710 N N . ASP A 1 212 ? -19.686 -18.388 5.512 1.00 89.88 212 ASP A N 1
ATOM 1711 C CA . ASP A 1 212 ? -20.553 -18.217 4.342 1.00 89.88 212 ASP A CA 1
ATOM 1712 C C . ASP A 1 212 ? -19.777 -17.944 3.039 1.00 89.88 212 ASP A C 1
ATOM 1714 O O . ASP A 1 212 ? -20.198 -18.378 1.964 1.00 89.88 212 ASP A O 1
ATOM 1718 N N . HIS A 1 213 ? -18.598 -17.318 3.121 1.00 90.88 213 HIS A N 1
ATOM 1719 C CA . HIS A 1 213 ? -17.787 -16.899 1.976 1.00 90.88 213 HIS A CA 1
ATOM 1720 C C . HIS A 1 213 ? -16.388 -17.521 1.986 1.00 90.88 213 HIS A C 1
ATOM 1722 O O . HIS A 1 213 ? -15.698 -17.624 3.000 1.00 90.88 213 HIS A O 1
ATOM 1728 N N . ARG A 1 214 ? -15.899 -17.905 0.802 1.00 89.88 214 ARG A N 1
ATOM 1729 C CA . ARG A 1 214 ? -14.619 -18.626 0.675 1.00 89.88 214 ARG A CA 1
ATOM 1730 C C . ARG A 1 214 ? -13.369 -17.781 0.902 1.00 89.88 214 ARG A C 1
ATOM 1732 O O . ARG A 1 214 ? -12.335 -18.329 1.281 1.00 89.88 214 ARG A O 1
ATOM 1739 N N . ALA A 1 215 ? -13.410 -16.506 0.532 1.00 94.00 215 ALA A N 1
ATOM 1740 C CA . ALA A 1 215 ? -12.257 -15.614 0.555 1.00 94.00 215 ALA A CA 1
ATOM 1741 C C . ALA A 1 215 ? -12.706 -14.157 0.430 1.00 94.00 215 ALA A C 1
ATOM 1743 O O . ALA A 1 215 ? -13.748 -13.882 -0.149 1.00 94.00 215 ALA A O 1
ATOM 1744 N N . ILE A 1 216 ? -11.863 -13.230 0.880 1.00 96.50 216 ILE A N 1
ATOM 1745 C CA . ILE A 1 216 ? -11.985 -11.812 0.530 1.00 96.50 216 ILE A CA 1
ATOM 1746 C C . ILE A 1 216 ? -11.154 -11.570 -0.736 1.00 96.50 216 ILE A C 1
ATOM 1748 O O . ILE A 1 216 ? -9.969 -11.921 -0.793 1.00 96.50 216 ILE A O 1
ATOM 1752 N N . ARG A 1 217 ? -11.754 -10.973 -1.765 1.00 95.06 217 ARG A N 1
ATOM 1753 C CA . ARG A 1 217 ? -11.070 -10.600 -3.007 1.00 95.06 217 ARG A CA 1
ATOM 1754 C C . ARG A 1 217 ? -10.161 -9.394 -2.788 1.00 95.06 217 ARG A C 1
ATOM 1756 O O . ARG A 1 217 ? -10.520 -8.419 -2.139 1.00 95.06 217 ARG A O 1
ATOM 1763 N N . ILE A 1 218 ? -8.969 -9.462 -3.375 1.00 92.81 218 ILE A N 1
ATOM 1764 C CA . ILE A 1 218 ? -7.918 -8.432 -3.270 1.00 92.81 218 ILE A CA 1
ATOM 1765 C C . ILE A 1 218 ? -7.262 -8.128 -4.624 1.00 92.81 218 ILE A C 1
ATOM 1767 O O . ILE A 1 218 ? -6.127 -7.650 -4.689 1.00 92.81 218 ILE A O 1
ATOM 1771 N N . ASP A 1 219 ? -7.947 -8.481 -5.708 1.00 87.19 219 ASP A N 1
ATOM 1772 C CA . ASP A 1 219 ? -7.528 -8.192 -7.075 1.00 87.19 219 ASP A CA 1
ATOM 1773 C C . ASP A 1 219 ? -7.770 -6.707 -7.435 1.00 87.19 219 ASP A C 1
ATOM 1775 O O . ASP A 1 219 ? -8.420 -5.994 -6.664 1.00 87.19 219 ASP A O 1
ATOM 1779 N N . PRO A 1 220 ? -7.248 -6.203 -8.573 1.00 80.50 220 PRO A N 1
ATOM 1780 C CA . PRO A 1 220 ? -7.381 -4.792 -8.944 1.00 80.50 220 PRO A CA 1
ATOM 1781 C C . PRO A 1 220 ? -8.825 -4.274 -8.947 1.00 80.50 220 PRO A C 1
ATOM 1783 O O . PRO A 1 220 ? -9.054 -3.128 -8.573 1.00 80.50 220 PRO A O 1
ATOM 1786 N N . HIS A 1 221 ? -9.806 -5.119 -9.279 1.00 86.12 221 HIS A N 1
ATOM 1787 C CA . HIS A 1 221 ? -11.212 -4.728 -9.246 1.00 86.12 221 HIS A CA 1
ATOM 1788 C C . HIS A 1 221 ? -11.691 -4.426 -7.820 1.00 86.12 221 HIS A C 1
ATOM 1790 O O . HIS A 1 221 ? -12.345 -3.413 -7.599 1.00 86.12 221 HIS A O 1
ATOM 1796 N N . ALA A 1 222 ? -11.303 -5.239 -6.831 1.00 88.06 222 ALA A N 1
ATOM 1797 C CA . ALA A 1 222 ? -11.670 -5.025 -5.425 1.00 88.06 222 ALA A CA 1
ATOM 1798 C C . ALA A 1 222 ? -11.120 -3.706 -4.848 1.00 88.06 222 ALA A C 1
ATOM 1800 O O . ALA A 1 222 ? -11.630 -3.193 -3.854 1.00 88.06 222 ALA A O 1
ATOM 1801 N N . ARG A 1 223 ? -10.086 -3.141 -5.484 1.00 86.06 223 ARG A N 1
ATOM 1802 C CA . ARG A 1 223 ? -9.467 -1.858 -5.130 1.00 86.06 223 ARG A CA 1
ATOM 1803 C C . ARG A 1 223 ? -10.160 -0.650 -5.776 1.00 86.06 223 ARG A C 1
ATOM 1805 O O . ARG A 1 223 ? -9.837 0.489 -5.430 1.00 86.06 223 ARG A O 1
ATOM 1812 N N . SER A 1 224 ? -11.086 -0.878 -6.710 1.00 84.88 224 SER A N 1
ATOM 1813 C CA . SER A 1 224 ? -11.802 0.165 -7.452 1.00 84.88 224 SER A CA 1
ATOM 1814 C C . SER A 1 224 ? -12.474 1.193 -6.532 1.00 84.88 224 SER A C 1
ATOM 1816 O O . SER A 1 224 ? -12.871 0.897 -5.403 1.00 84.88 224 SER A O 1
ATOM 1818 N N . THR A 1 225 ? -12.628 2.419 -7.037 1.00 84.75 225 THR A N 1
ATOM 1819 C CA . THR A 1 225 ? -13.393 3.492 -6.381 1.00 84.75 225 THR A CA 1
ATOM 1820 C C . THR A 1 225 ? -14.843 3.100 -6.116 1.00 84.75 225 THR A C 1
ATOM 1822 O O . THR A 1 225 ? -15.439 3.614 -5.178 1.00 84.75 225 THR A O 1
ATOM 1825 N N . GLU A 1 226 ? -15.403 2.170 -6.892 1.00 88.81 226 GLU A N 1
ATOM 1826 C CA . GLU A 1 226 ? -16.779 1.689 -6.727 1.00 88.81 226 GLU A CA 1
ATOM 1827 C C . GLU A 1 226 ? -17.032 1.058 -5.348 1.00 88.81 226 GLU A C 1
ATOM 1829 O O . GLU A 1 226 ? -18.128 1.165 -4.799 1.00 88.81 226 GLU A O 1
ATOM 1834 N N . PHE A 1 227 ? -16.011 0.431 -4.761 1.00 92.94 227 PHE A N 1
ATOM 1835 C CA . PHE A 1 227 ? -16.123 -0.303 -3.498 1.00 92.94 227 PHE A CA 1
ATOM 1836 C C . PHE A 1 227 ? -15.626 0.493 -2.291 1.00 92.94 227 PHE A C 1
ATOM 1838 O O . PHE A 1 227 ? -15.630 -0.024 -1.173 1.00 92.94 227 PHE A O 1
ATOM 1845 N N . CYS A 1 228 ? -15.219 1.747 -2.501 1.00 93.88 228 CYS A N 1
ATOM 1846 C CA . CYS A 1 228 ? -14.727 2.625 -1.452 1.00 93.88 228 CYS A CA 1
ATOM 1847 C C . CYS A 1 228 ? -15.420 3.987 -1.512 1.00 93.88 228 CYS A C 1
ATOM 1849 O O . CYS A 1 228 ? -15.138 4.812 -2.381 1.00 93.88 228 CYS A O 1
ATOM 1851 N N . VAL A 1 229 ? -16.268 4.260 -0.525 1.00 95.00 229 VAL A N 1
ATOM 1852 C CA . VAL A 1 229 ? -16.955 5.546 -0.376 1.00 95.00 229 VAL A CA 1
ATOM 1853 C C . VAL A 1 229 ? -16.278 6.342 0.729 1.00 95.00 229 VAL A C 1
ATOM 1855 O O . VAL A 1 229 ? -16.106 5.842 1.838 1.00 95.00 229 VAL A O 1
ATOM 1858 N N . ILE A 1 230 ? -15.894 7.582 0.431 1.00 95.62 230 ILE A N 1
ATOM 1859 C CA . ILE A 1 230 ? -15.288 8.501 1.397 1.00 95.62 230 ILE A CA 1
ATOM 1860 C C . ILE A 1 230 ? -16.181 9.729 1.507 1.00 95.62 230 ILE A C 1
ATOM 1862 O O . ILE A 1 230 ? -16.457 10.402 0.516 1.00 95.62 230 ILE A O 1
ATOM 1866 N N . GLU A 1 231 ? -16.610 10.025 2.725 1.00 95.31 231 GLU A N 1
ATOM 1867 C CA . GLU A 1 231 ? -17.403 11.199 3.063 1.00 95.31 231 GLU A CA 1
ATOM 1868 C C . GLU A 1 231 ? -16.624 12.061 4.053 1.00 95.31 231 GLU A C 1
ATOM 1870 O O . GLU A 1 231 ? -15.942 11.545 4.938 1.00 95.31 231 GLU A O 1
ATOM 1875 N N . GLN A 1 232 ? -16.723 13.379 3.904 1.00 93.56 232 GLN A N 1
ATOM 1876 C CA . GLN A 1 232 ? -16.062 14.338 4.780 1.00 93.56 232 GLN A CA 1
ATOM 1877 C C . GLN A 1 232 ? -17.111 15.131 5.559 1.00 93.56 232 GLN A C 1
ATOM 1879 O O . GLN A 1 232 ? -18.018 15.712 4.962 1.00 93.56 232 GLN A O 1
ATOM 1884 N N . GLU A 1 233 ? -16.953 15.198 6.878 1.00 89.62 233 GLU A N 1
ATOM 1885 C CA . GLU A 1 233 ? -17.812 15.969 7.777 1.00 89.62 233 GLU A CA 1
ATOM 1886 C C . GLU A 1 233 ? -16.949 16.620 8.867 1.00 89.62 233 GLU A C 1
ATOM 1888 O O . GLU A 1 233 ? -16.180 15.944 9.546 1.00 89.62 233 GLU A O 1
ATOM 1893 N N . ASP A 1 234 ? -17.019 17.949 8.996 1.00 87.38 234 ASP A N 1
ATOM 1894 C CA . ASP A 1 234 ? -16.318 18.736 10.026 1.00 87.38 234 ASP A CA 1
ATOM 1895 C C . ASP A 1 234 ? -14.813 18.424 10.197 1.00 87.38 234 ASP A C 1
ATOM 1897 O O . ASP A 1 234 ? -14.280 18.395 11.304 1.00 87.38 234 ASP A O 1
ATOM 1901 N N . GLY A 1 235 ? -14.101 18.189 9.087 1.00 85.88 235 GLY A N 1
ATOM 1902 C CA . GLY A 1 235 ? -12.661 17.884 9.102 1.00 85.88 235 GLY A CA 1
ATOM 1903 C C . GLY A 1 235 ? -12.319 16.429 9.443 1.00 85.88 235 GLY A C 1
ATOM 1904 O O . GLY A 1 235 ? -11.143 16.066 9.464 1.00 85.88 235 GLY A O 1
ATOM 1905 N N . ARG A 1 236 ? -13.330 15.583 9.648 1.00 93.25 236 ARG A N 1
ATOM 1906 C CA . ARG A 1 236 ? -13.198 14.131 9.765 1.00 93.25 236 ARG A CA 1
ATOM 1907 C C . ARG A 1 236 ? -13.625 13.454 8.474 1.00 93.25 236 ARG A C 1
ATOM 1909 O O . ARG A 1 236 ? -14.483 13.952 7.746 1.00 93.25 236 ARG A O 1
ATOM 1916 N N . TYR A 1 237 ? -13.025 12.305 8.209 1.00 96.19 237 TYR A N 1
ATOM 1917 C CA . TYR A 1 237 ? -13.317 11.487 7.044 1.00 96.19 237 TYR A CA 1
ATOM 1918 C C . TYR A 1 237 ? -13.898 10.156 7.504 1.00 96.19 237 TYR A C 1
ATOM 1920 O O . TYR A 1 237 ? -13.298 9.459 8.323 1.00 96.19 237 TYR A O 1
ATOM 1928 N N . ARG A 1 238 ? -15.064 9.809 6.961 1.00 96.94 238 ARG A N 1
ATOM 1929 C CA . ARG A 1 238 ? -15.690 8.498 7.096 1.00 96.94 238 ARG A CA 1
ATOM 1930 C C . ARG A 1 238 ? -15.455 7.726 5.808 1.00 96.94 238 ARG A C 1
ATOM 1932 O O . ARG A 1 238 ? -15.980 8.094 4.759 1.00 96.94 238 ARG A O 1
ATOM 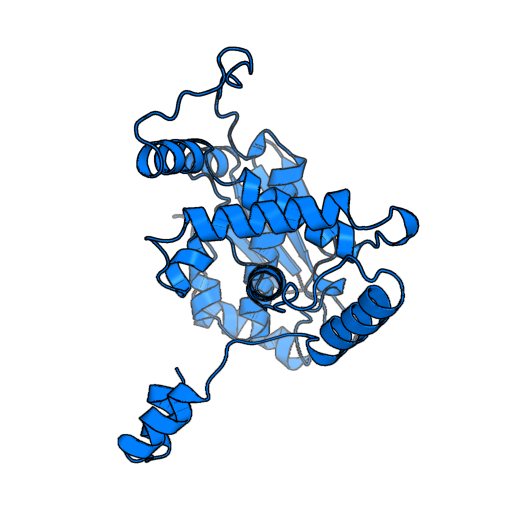1939 N N . LEU A 1 239 ? -14.674 6.659 5.892 1.00 97.50 239 LEU A N 1
ATOM 1940 C CA . LEU A 1 239 ? -14.391 5.752 4.789 1.00 97.50 239 LEU A CA 1
ATOM 1941 C C . LEU A 1 239 ? -15.165 4.452 5.000 1.00 97.50 239 LEU A C 1
ATOM 1943 O O . LEU A 1 239 ? -15.008 3.800 6.030 1.00 97.50 239 LEU A O 1
ATOM 1947 N N . ARG A 1 240 ? -15.967 4.055 4.011 1.00 97.19 240 ARG A N 1
ATOM 1948 C CA . ARG A 1 240 ? -16.546 2.712 3.932 1.00 97.19 240 ARG A CA 1
ATOM 1949 C C . ARG A 1 240 ? -15.915 1.931 2.797 1.00 97.19 240 ARG A C 1
ATOM 1951 O O . ARG A 1 240 ? -15.985 2.362 1.649 1.00 97.19 240 ARG A O 1
ATOM 1958 N N . GLN A 1 241 ? -15.339 0.783 3.129 1.00 97.06 241 GLN A N 1
ATOM 1959 C CA . GLN A 1 241 ? -14.726 -0.139 2.177 1.00 97.06 241 GLN A CA 1
ATOM 1960 C C . GLN A 1 241 ? -15.503 -1.451 2.187 1.00 97.06 241 GLN A C 1
ATOM 1962 O O . GLN A 1 241 ? -15.518 -2.148 3.198 1.00 97.06 241 GLN A O 1
ATOM 1967 N N . ARG A 1 242 ? -16.126 -1.792 1.062 1.00 96.94 242 ARG A N 1
ATOM 1968 C CA . ARG A 1 242 ? -16.842 -3.060 0.884 1.00 96.94 242 ARG A CA 1
ATOM 1969 C C . ARG A 1 242 ? -15.847 -4.212 0.753 1.00 96.94 242 ARG A C 1
ATOM 1971 O O . ARG A 1 242 ? -14.785 -4.039 0.144 1.00 96.94 242 ARG A O 1
ATOM 1978 N N . LEU A 1 243 ? -16.167 -5.357 1.344 1.00 96.38 243 LEU A N 1
ATOM 1979 C CA . LEU A 1 243 ? -15.392 -6.588 1.244 1.00 96.38 243 LEU A CA 1
ATOM 1980 C C . LEU A 1 243 ? -16.025 -7.453 0.164 1.00 96.38 243 LEU A C 1
ATOM 1982 O O . LEU A 1 243 ? -17.178 -7.844 0.283 1.00 96.38 243 LEU A O 1
ATOM 1986 N N . LEU A 1 244 ? -15.271 -7.709 -0.902 1.00 95.56 244 LEU A N 1
ATOM 1987 C CA . LEU A 1 244 ? -15.787 -8.466 -2.032 1.00 95.56 244 LEU A CA 1
ATOM 1988 C C . LEU A 1 244 ? -15.544 -9.949 -1.814 1.00 95.56 244 LEU A C 1
ATOM 1990 O O . LEU A 1 244 ? -14.442 -10.337 -1.410 1.00 95.56 244 LEU A O 1
ATOM 1994 N N . ASP A 1 245 ? -16.519 -10.770 -2.168 1.00 93.81 245 ASP A N 1
ATOM 1995 C CA . ASP A 1 245 ? -16.412 -12.220 -2.100 1.00 93.81 245 ASP A CA 1
ATOM 1996 C C . ASP A 1 245 ? -16.493 -12.866 -3.500 1.00 93.81 245 ASP A C 1
ATOM 1998 O O . ASP A 1 245 ? -16.925 -12.241 -4.470 1.00 93.81 245 ASP A O 1
ATOM 2002 N N . PRO A 1 246 ? -16.004 -14.108 -3.676 1.00 91.75 246 PRO A N 1
ATOM 2003 C CA . PRO A 1 246 ? -16.080 -14.812 -4.953 1.00 91.75 246 PRO A CA 1
ATOM 2004 C C . PRO A 1 246 ? -17.499 -15.066 -5.462 1.00 91.75 246 PRO A C 1
ATOM 2006 O O . PRO A 1 246 ? -17.653 -15.278 -6.664 1.00 91.75 246 PRO A O 1
ATOM 2009 N N . ASP A 1 247 ? -18.490 -15.092 -4.569 1.00 91.75 247 ASP A N 1
ATOM 2010 C CA . ASP A 1 247 ? -19.884 -15.378 -4.901 1.00 91.75 247 ASP A CA 1
ATOM 2011 C C . ASP A 1 247 ? -20.700 -14.087 -5.151 1.00 91.75 247 ASP A C 1
ATOM 2013 O O . ASP A 1 247 ? -21.888 -14.175 -5.459 1.00 91.75 247 ASP A O 1
ATOM 2017 N N . GLU A 1 248 ? -20.047 -12.914 -5.112 1.00 89.50 248 GLU A N 1
ATOM 2018 C CA . GLU A 1 248 ? -20.596 -11.585 -5.446 1.00 89.50 248 GLU A CA 1
ATOM 2019 C C . GLU A 1 248 ? -21.808 -11.168 -4.587 1.00 89.50 248 GLU A C 1
ATOM 2021 O O . GLU A 1 248 ? -22.698 -10.451 -5.057 1.00 89.50 248 GLU A O 1
ATOM 2026 N N . HIS A 1 249 ? -21.860 -11.603 -3.324 1.00 88.31 249 HIS A N 1
ATOM 2027 C CA . HIS A 1 249 ? -22.833 -11.088 -2.356 1.00 88.31 249 HIS A CA 1
ATOM 2028 C C . HIS A 1 249 ? -22.439 -9.675 -1.918 1.00 88.31 249 HIS A C 1
ATOM 2030 O O . HIS A 1 249 ? -23.291 -8.783 -1.884 1.00 88.31 249 HIS A O 1
ATOM 2036 N N . ASP A 1 250 ? -21.140 -9.475 -1.662 1.00 88.88 250 ASP A N 1
ATOM 2037 C CA . ASP A 1 250 ? -20.497 -8.207 -1.327 1.00 88.88 250 ASP A CA 1
ATOM 2038 C C . ASP A 1 250 ? -21.268 -7.403 -0.255 1.00 88.88 250 ASP A C 1
ATOM 2040 O O . ASP A 1 250 ? -21.448 -6.188 -0.386 1.00 88.88 250 ASP A O 1
ATOM 2044 N N . ASP A 1 251 ? -21.782 -8.077 0.770 1.00 91.94 251 ASP A N 1
ATOM 2045 C CA . ASP A 1 251 ? -22.610 -7.531 1.851 1.00 91.94 251 ASP A CA 1
ATOM 2046 C C . ASP A 1 251 ? -21.784 -7.001 3.029 1.00 91.94 251 ASP A C 1
ATOM 2048 O O . ASP A 1 251 ? -22.199 -6.060 3.702 1.00 91.94 251 ASP A O 1
ATOM 2052 N N . TRP A 1 252 ? -20.567 -7.509 3.212 1.00 96.62 252 TRP A N 1
ATOM 2053 C CA . TRP A 1 252 ? -19.679 -7.074 4.286 1.00 96.62 252 TRP A CA 1
ATOM 2054 C C . TRP A 1 252 ? -18.942 -5.771 3.975 1.00 96.62 252 TRP A C 1
ATOM 2056 O O . TRP A 1 252 ? -18.542 -5.494 2.839 1.00 96.62 252 TRP A O 1
ATOM 2066 N N . TYR A 1 253 ? -18.662 -4.978 5.009 1.00 97.00 253 TYR A N 1
ATOM 2067 C CA . TYR A 1 253 ? -17.867 -3.762 4.876 1.00 97.00 253 TYR A CA 1
ATOM 2068 C C . TYR A 1 253 ? -17.072 -3.399 6.136 1.00 97.00 253 TYR A C 1
ATOM 2070 O O . TYR A 1 253 ? -17.350 -3.818 7.258 1.00 97.00 253 TYR A O 1
ATOM 2078 N N . LEU A 1 254 ? -16.052 -2.570 5.926 1.00 97.12 254 LEU A N 1
ATOM 2079 C CA . LEU A 1 254 ? -15.296 -1.866 6.956 1.00 97.12 254 LEU A CA 1
ATOM 2080 C C . LEU A 1 254 ? -15.795 -0.423 7.022 1.00 97.12 254 LEU A C 1
ATOM 2082 O O . LEU A 1 254 ? -15.921 0.224 5.980 1.00 97.12 254 LEU A O 1
ATOM 2086 N N . GLU A 1 255 ? -15.995 0.117 8.221 1.00 97.31 255 GLU A N 1
ATOM 2087 C CA . GLU A 1 255 ? -16.160 1.560 8.426 1.00 97.31 255 GLU A CA 1
ATOM 2088 C C . GLU A 1 255 ? -14.985 2.111 9.232 1.00 97.31 255 GLU A C 1
ATOM 2090 O O . GLU A 1 255 ? -14.745 1.692 10.365 1.00 97.31 255 GLU A O 1
ATOM 2095 N N . ILE A 1 256 ? -14.259 3.060 8.646 1.00 97.62 256 ILE A N 1
ATOM 2096 C CA . ILE A 1 256 ? -13.035 3.639 9.195 1.00 97.62 256 ILE A CA 1
ATOM 2097 C C . ILE A 1 256 ? -13.206 5.148 9.319 1.00 97.62 256 ILE A C 1
ATOM 2099 O O . ILE A 1 256 ? -13.678 5.816 8.399 1.00 97.62 256 ILE A O 1
ATOM 2103 N N . TRP A 1 257 ? -12.813 5.685 10.466 1.00 96.12 257 TRP A N 1
ATOM 2104 C CA . TRP A 1 257 ? -12.810 7.111 10.752 1.00 96.12 257 TRP A CA 1
ATOM 2105 C C . TRP A 1 257 ? -11.373 7.627 10.760 1.00 96.12 257 TRP A C 1
ATOM 2107 O O . TRP A 1 257 ? -10.472 6.966 11.276 1.00 96.12 257 TRP A O 1
ATOM 2117 N N . ILE A 1 258 ? -11.166 8.809 10.182 1.00 96.25 258 ILE A N 1
ATOM 2118 C CA . ILE A 1 258 ? -9.867 9.482 10.123 1.00 96.25 258 ILE A CA 1
ATOM 2119 C C . ILE A 1 258 ? -10.052 10.943 10.536 1.00 96.25 258 ILE A C 1
ATOM 2121 O O . ILE A 1 258 ? -10.948 11.628 10.036 1.00 96.25 258 ILE A O 1
ATOM 2125 N N . ASP A 1 259 ? -9.201 11.426 11.439 1.00 94.88 259 ASP A N 1
ATOM 2126 C CA . ASP A 1 259 ? -9.133 12.842 11.803 1.00 94.88 259 ASP A CA 1
ATOM 2127 C C . ASP A 1 259 ? -8.154 13.566 10.868 1.00 94.88 259 ASP A C 1
ATOM 2129 O O . ASP A 1 259 ? -6.977 13.214 10.796 1.00 94.88 259 ASP A O 1
ATOM 2133 N N . GLY A 1 260 ? -8.649 14.546 10.106 1.00 92.38 260 GLY A N 1
ATOM 2134 C CA . GLY A 1 260 ? -7.840 15.257 9.119 1.00 92.38 260 GLY A CA 1
ATOM 2135 C C . GLY A 1 260 ? -6.750 16.128 9.739 1.00 92.38 260 GLY A C 1
ATOM 2136 O O . GLY A 1 260 ? -5.656 16.198 9.187 1.00 92.38 260 GLY A O 1
ATOM 2137 N N . ALA A 1 261 ? -7.014 16.748 10.893 1.00 90.94 261 ALA A N 1
ATOM 2138 C CA . ALA A 1 261 ? -6.023 17.583 11.566 1.00 90.94 261 ALA A CA 1
ATOM 2139 C C . ALA A 1 261 ? -4.878 16.724 12.107 1.00 90.94 261 ALA A C 1
ATOM 2141 O O . ALA A 1 261 ? -3.712 17.061 11.920 1.00 90.94 261 ALA A O 1
ATOM 2142 N N . GLN A 1 262 ? -5.207 15.572 12.696 1.00 89.81 262 GLN A N 1
ATOM 2143 C CA . GLN A 1 262 ? -4.187 14.617 13.115 1.00 89.81 262 GLN A CA 1
ATOM 2144 C C . GLN A 1 262 ? -3.413 14.045 11.918 1.00 89.81 262 GLN A C 1
ATOM 2146 O O . GLN A 1 262 ? -2.198 13.908 11.987 1.00 89.81 262 GLN A O 1
ATOM 2151 N N . ALA A 1 263 ? -4.087 13.758 10.800 1.00 89.12 263 ALA A N 1
ATOM 2152 C CA . ALA A 1 263 ? -3.419 13.278 9.592 1.00 89.12 263 ALA A CA 1
ATOM 2153 C C . ALA A 1 263 ? -2.428 14.311 9.018 1.00 89.12 263 ALA A C 1
ATOM 2155 O O . ALA A 1 263 ? -1.355 13.933 8.547 1.00 89.12 263 ALA A O 1
ATOM 2156 N N . ASP A 1 264 ? -2.764 15.602 9.087 1.00 86.25 264 ASP A N 1
ATOM 2157 C CA . ASP A 1 264 ? -1.863 16.698 8.722 1.00 86.25 264 ASP A CA 1
ATOM 2158 C C . ASP A 1 264 ? -0.644 16.788 9.651 1.00 86.25 264 ASP A C 1
ATOM 2160 O O . ASP A 1 264 ? 0.467 16.993 9.165 1.00 86.25 264 ASP A O 1
ATOM 2164 N N . GLU A 1 265 ? -0.833 16.612 10.964 1.00 84.00 265 GLU A N 1
ATOM 2165 C CA . GLU A 1 265 ? 0.253 16.606 11.956 1.00 84.00 265 GLU A CA 1
ATOM 2166 C C . GLU A 1 265 ? 1.183 15.391 11.802 1.00 84.00 265 GLU A C 1
ATOM 2168 O O . GLU A 1 265 ? 2.407 15.535 11.833 1.00 84.00 265 GLU A O 1
ATOM 2173 N N . ASP A 1 266 ? 0.612 14.201 11.601 1.00 80.19 266 ASP A N 1
ATOM 2174 C CA . ASP A 1 266 ? 1.344 12.934 11.497 1.00 80.19 266 ASP A CA 1
ATOM 2175 C C . ASP A 1 266 ? 1.966 12.720 10.101 1.00 80.19 266 ASP A C 1
ATOM 2177 O O . ASP A 1 266 ? 2.791 11.817 9.907 1.00 80.19 266 ASP A O 1
ATOM 2181 N N . GLY A 1 267 ? 1.546 13.505 9.101 1.00 77.81 267 GLY A N 1
ATOM 2182 C CA . GLY A 1 267 ? 1.917 13.336 7.691 1.00 77.81 267 GLY A CA 1
ATOM 2183 C C . GLY A 1 267 ? 1.378 12.045 7.059 1.00 77.81 267 GLY A C 1
ATOM 2184 O O . GLY A 1 267 ? 1.793 11.658 5.966 1.00 77.81 267 GLY A O 1
ATOM 2185 N N . SER A 1 268 ? 0.464 11.348 7.736 1.00 81.88 268 SER A N 1
ATOM 2186 C CA . SER A 1 268 ? -0.165 10.110 7.269 1.00 81.88 268 SER A CA 1
ATOM 2187 C C . SER A 1 268 ? -1.513 9.886 7.966 1.00 81.88 268 SER A C 1
ATOM 2189 O O . SER A 1 268 ? -1.696 10.345 9.091 1.00 81.88 268 SER A O 1
ATOM 2191 N N . PRO A 1 269 ? -2.485 9.206 7.328 1.00 90.25 269 PRO A N 1
ATOM 2192 C CA . PRO A 1 269 ? -3.785 8.973 7.941 1.00 90.25 269 PRO A CA 1
ATOM 2193 C C . PRO A 1 269 ? -3.709 7.900 9.031 1.00 90.25 269 PRO A C 1
ATOM 2195 O O . PRO A 1 269 ? -3.327 6.759 8.774 1.00 90.25 269 PRO A O 1
ATOM 2198 N N . THR A 1 270 ? -4.170 8.249 10.227 1.00 92.31 270 THR A N 1
ATOM 2199 C CA . THR A 1 270 ? -4.389 7.295 11.317 1.00 92.31 270 THR A CA 1
ATOM 2200 C C . THR A 1 270 ? -5.781 6.674 11.176 1.00 92.31 270 THR A C 1
ATOM 2202 O O . THR A 1 270 ? -6.790 7.377 11.246 1.00 92.31 270 THR A O 1
ATOM 2205 N N . LEU A 1 271 ? -5.849 5.358 10.950 1.00 95.81 271 LEU A N 1
ATOM 2206 C CA . LEU A 1 271 ? -7.111 4.644 10.731 1.00 95.81 271 LEU A CA 1
ATOM 2207 C C . LEU A 1 271 ? -7.748 4.232 12.057 1.00 95.81 271 LEU A C 1
ATOM 2209 O O . LEU A 1 271 ? -7.174 3.430 12.786 1.00 95.81 271 LEU A O 1
ATOM 2213 N N . VAL A 1 272 ? -8.961 4.695 12.348 1.00 96.69 272 VAL A N 1
ATOM 2214 C CA . VAL A 1 272 ? -9.756 4.205 13.483 1.00 96.69 272 VAL A CA 1
ATOM 2215 C C . VAL A 1 272 ? -10.885 3.332 12.950 1.00 96.69 272 VAL A C 1
ATOM 2217 O O . VAL A 1 272 ? -11.854 3.839 12.386 1.00 96.69 272 VAL A O 1
ATOM 2220 N N . LEU A 1 273 ? -10.760 2.012 13.094 1.00 97.06 273 LEU A N 1
ATOM 2221 C CA . LEU A 1 273 ? -11.783 1.074 12.632 1.00 97.06 273 LEU A CA 1
ATOM 2222 C C . LEU A 1 273 ? -12.982 1.077 13.590 1.00 97.06 273 LEU A C 1
ATOM 2224 O O . LEU A 1 273 ? -12.870 0.672 14.745 1.00 97.06 273 LEU A O 1
ATOM 2228 N N . HIS A 1 274 ? -14.135 1.509 13.090 1.00 94.38 274 HIS A N 1
ATOM 2229 C CA . HIS A 1 274 ? -15.372 1.632 13.855 1.00 94.38 274 HIS A CA 1
ATOM 2230 C C . HIS A 1 274 ? -16.282 0.404 13.694 1.00 94.38 274 HIS A C 1
ATOM 2232 O O . HIS A 1 274 ? -16.940 -0.011 14.648 1.00 94.38 274 HIS A O 1
ATOM 2238 N N . HIS A 1 275 ? -16.303 -0.206 12.506 1.00 95.06 275 HIS A N 1
ATOM 2239 C CA . HIS A 1 275 ? -17.152 -1.360 12.212 1.00 95.06 275 HIS A CA 1
ATOM 2240 C C . HIS A 1 275 ? -16.495 -2.328 11.220 1.00 95.06 275 HIS A C 1
ATOM 2242 O O . HIS A 1 275 ? -15.785 -1.898 10.312 1.00 95.06 275 HIS A O 1
ATOM 2248 N N . LEU A 1 276 ? -16.772 -3.620 11.409 1.00 96.06 276 LEU A N 1
ATOM 2249 C CA . LEU A 1 276 ? -16.453 -4.728 10.512 1.00 96.06 276 LEU A CA 1
ATOM 2250 C C . LEU A 1 276 ? -17.560 -5.780 10.663 1.00 96.06 276 LEU A C 1
ATOM 2252 O O . LEU A 1 276 ? -17.704 -6.342 11.751 1.00 96.06 276 LEU A O 1
ATOM 2256 N N . GLY A 1 277 ? -18.331 -6.003 9.602 1.00 93.38 277 GLY A N 1
ATOM 2257 C CA . GLY A 1 277 ? -19.516 -6.863 9.607 1.00 93.38 277 GLY A CA 1
ATOM 2258 C C . GLY A 1 277 ? -20.351 -6.708 8.335 1.00 93.38 277 GLY A C 1
ATOM 2259 O O . GLY A 1 277 ? -19.912 -6.029 7.399 1.00 93.38 277 GLY A O 1
ATOM 2260 N N . ASP A 1 278 ? -21.519 -7.350 8.335 1.00 86.69 278 ASP A N 1
ATOM 2261 C CA . ASP A 1 278 ? -22.617 -7.222 7.365 1.00 86.69 278 ASP A CA 1
ATOM 2262 C C . ASP A 1 278 ? -23.561 -6.033 7.659 1.00 86.69 278 ASP A C 1
ATOM 2264 O O . ASP A 1 278 ? -23.721 -5.640 8.842 1.00 86.69 278 ASP A O 1
#

Radius of gyration: 22.03 Å; Cα contacts (8 Å, |Δi|>4): 303; chains: 1; bounding box: 51×61×61 Å

pLDDT: mean 84.54, std 13.74, range [34.75, 97.75]